Protein AF-0000000086613715 (afdb_homodimer)

Secondary structure (DSSP, 8-state):
---HHHHHHHHHHHS-HHHHHHHHHHHHHH-TT-SSSB-HHHHHHHHHHHT-GGG-SHHHHHHH-TT--SSB-HHHHHHHHHHHHHTPPBPTTT--B--S--EEEHHHHTTSS---EE-HHHHHTT-S--S---EEEHHHHHHHHHHHHHHHHHHHHHHHHHH-/---HHHHHHHHHHHS-HHHHHHHHHHHHHH-TT-S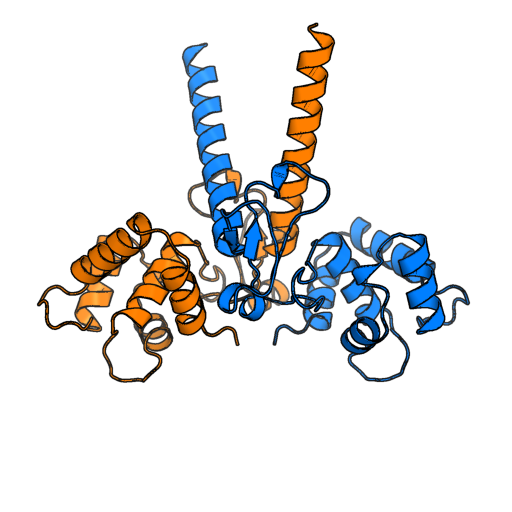SSB-HHHHHHHHHHHT-GGG-SHHHHHHH-TT--SSB-HHHHHHHHHHHHHTPPBPTTT--B--S--EEEHHHHTTSS---EE-HHHHHTT-S--S---EEEHHHHHHHHHHHHHHHHHHHHHHHHHH-

InterPro domains:
  IPR002048 EF-hand domain [PF13499] (21-82)
  IPR002048 EF-hand domain [PS50222] (18-53)
  IPR002048 EF-hand domain [PS50222] (58-87)
  IPR002048 EF-hand domain [SM00054] (22-50)
  IPR002048 EF-hand domain [SM00054] (56-84)
  IPR011992 EF-hand domain pair [SSF47473] (19-86)
  IPR018247 EF-Hand 1, calcium-binding site [PS00018] (31-43)
  IPR018247 EF-Hand 1, calcium-binding site [PS00018] (65-77)

Solvent-accessible surface area (backbone atoms only — not comparable to full-atom values): 17900 Å² total; per-residue (Å²): 113,88,52,58,46,59,49,22,47,49,52,56,72,72,44,52,71,68,54,49,51,49,50,51,52,51,48,53,68,34,22,78,85,67,77,72,43,29,41,62,68,35,47,41,52,43,25,54,73,74,62,38,59,86,62,44,42,70,66,55,52,54,66,43,24,79,82,67,73,70,40,31,40,65,56,31,44,37,24,52,50,44,38,64,69,21,56,60,49,51,16,69,44,80,62,44,78,46,87,71,74,36,33,31,33,60,70,36,40,49,72,47,98,58,63,52,33,28,35,62,66,33,57,74,68,58,42,62,88,73,93,73,85,52,65,36,36,60,53,37,44,42,40,50,52,34,53,50,41,39,50,49,50,52,50,51,50,51,53,54,52,70,71,96,113,88,52,58,47,59,49,22,48,51,50,55,72,72,43,54,72,67,54,48,50,50,50,49,52,52,48,52,67,35,22,80,85,67,76,72,44,28,41,62,69,36,48,41,52,43,24,54,74,74,61,39,57,86,61,45,43,70,68,55,50,55,67,43,24,79,83,67,75,71,40,31,42,66,57,32,44,38,23,52,50,44,40,64,69,21,57,60,47,51,17,70,44,80,62,45,77,46,87,71,74,34,33,30,32,60,71,36,40,49,71,47,100,56,62,53,33,27,35,61,66,33,57,74,67,60,43,61,87,72,95,73,87,51,64,35,37,60,52,37,44,43,40,50,52,33,52,50,40,39,50,49,51,52,48,52,51,50,53,55,53,70,70,95

Foldseek 3Di:
DDDLLVVLVVCLVPDDPVVVVVLVVQVCQQVVVPPQWHALVSQLVVCVVVVVVLCNDPVNVVVLVPVNPRIHGSSSSSSVVCCVVVVQDAAQQPSHGDDDKWKWAPVDPPVDPDIHIHHPVCVVVVRHDDDGDHIDIPVVSVVVVVVVVVVVVVVVVVVVVVVD/DDDLLVVLVVVLVPDDPVVVVVLVVQVCQQVVVPPQWHALVSQLVSCVVVVVVLCNDPVNVVSLVPVRPRIHGSSSSSSVVCCVVVVQDAAQQPSHGDDDKWKWAPVDPPVDPDIHIHHPVCVVVVRHDDDGDHIDIPVVSVVVVVVVVVVVVVVVVVVVVVVD

Structure (mmCIF, N/CA/C/O backbone):
data_AF-0000000086613715-model_v1
#
loop_
_entity.id
_entity.type
_entity.pdbx_description
1 polymer 'EF-hand domain-containing protein'
#
loop_
_atom_site.group_PDB
_atom_site.id
_atom_site.type_symbol
_atom_site.label_atom_id
_atom_site.label_alt_id
_atom_site.label_comp_id
_atom_site.label_asym_id
_atom_site.label_entity_id
_atom_site.label_seq_id
_atom_site.pdbx_PDB_ins_code
_atom_site.Cartn_x
_atom_site.Cartn_y
_atom_site.Cartn_z
_atom_site.occupancy
_atom_site.B_iso_or_equiv
_atom_site.auth_seq_id
_atom_site.auth_comp_id
_atom_site.auth_asym_id
_atom_site.auth_atom_id
_atom_site.pdbx_PDB_model_num
ATOM 1 N N . MET A 1 1 ? -3.562 7.676 -11.453 1 51.5 1 MET A N 1
ATOM 2 C CA . MET A 1 1 ? -2.881 7.887 -10.172 1 51.5 1 MET A CA 1
ATOM 3 C C . MET A 1 1 ? -3.889 8.055 -9.039 1 51.5 1 MET A C 1
ATOM 5 O O . MET A 1 1 ? -5.012 8.5 -9.266 1 51.5 1 MET A O 1
ATOM 9 N N . GLU A 1 2 ? -3.488 7.367 -8 1 67.38 2 GLU A N 1
ATOM 10 C CA . GLU A 1 2 ? -4.336 7.559 -6.824 1 67.38 2 GLU A CA 1
ATOM 11 C C . GLU A 1 2 ? -4.543 9.039 -6.531 1 67.38 2 GLU A C 1
ATOM 13 O O . GLU A 1 2 ? -3.602 9.836 -6.621 1 67.38 2 GLU A O 1
ATOM 18 N N . ASP A 1 3 ? -5.777 9.438 -6.508 1 83.69 3 ASP A N 1
ATOM 19 C CA . ASP A 1 3 ? -6.152 10.789 -6.102 1 83.69 3 ASP A CA 1
ATOM 20 C C . ASP A 1 3 ? -6.133 10.938 -4.578 1 83.69 3 ASP A C 1
ATOM 22 O O . ASP A 1 3 ? -7.023 10.43 -3.893 1 83.69 3 ASP A O 1
ATOM 26 N N . LEU A 1 4 ? -5.047 11.672 -4.145 1 88.25 4 LEU A N 1
ATOM 27 C CA . LEU A 1 4 ? -4.812 11.812 -2.711 1 88.25 4 LEU A CA 1
ATOM 28 C C . LEU A 1 4 ? -5.969 12.539 -2.039 1 88.25 4 LEU A C 1
ATOM 30 O O . LEU A 1 4 ? -6.355 12.195 -0.918 1 88.25 4 LEU A O 1
ATOM 34 N N . VAL A 1 5 ? -6.492 13.539 -2.697 1 92.19 5 VAL A N 1
ATOM 35 C CA . VAL A 1 5 ? -7.578 14.336 -2.131 1 92.19 5 VAL A CA 1
ATOM 36 C C . VAL A 1 5 ? -8.852 13.484 -2.055 1 92.19 5 VAL A C 1
ATOM 38 O O . VAL A 1 5 ? -9.594 13.562 -1.074 1 92.19 5 VAL A O 1
ATOM 41 N N . GLN A 1 6 ? -9.008 12.688 -3.066 1 89.94 6 GLN A N 1
ATOM 42 C CA . GLN A 1 6 ? -10.148 11.781 -3.039 1 89.94 6 GLN A CA 1
ATOM 43 C C . GLN A 1 6 ? -10.016 10.758 -1.912 1 89.94 6 GLN A C 1
ATOM 45 O O . GLN A 1 6 ? -11 10.43 -1.248 1 89.94 6 GLN A O 1
ATOM 50 N N . THR A 1 7 ? -8.867 10.312 -1.731 1 90.44 7 THR A N 1
ATOM 51 C CA . THR A 1 7 ? -8.602 9.375 -0.645 1 90.44 7 THR A CA 1
ATOM 52 C C . THR A 1 7 ? -8.844 10.031 0.709 1 90.44 7 THR A C 1
ATOM 54 O O . THR A 1 7 ? -9.453 9.438 1.597 1 90.44 7 THR A O 1
ATOM 57 N N . ALA A 1 8 ? -8.383 11.219 0.79 1 93 8 ALA A N 1
ATOM 58 C CA . ALA A 1 8 ? -8.57 11.969 2.031 1 93 8 ALA A CA 1
ATOM 59 C C . ALA A 1 8 ? -10.055 12.203 2.314 1 93 8 ALA A C 1
ATOM 61 O O . ALA A 1 8 ? -10.484 12.148 3.467 1 93 8 ALA A O 1
ATOM 62 N N . ARG A 1 9 ? -10.75 12.492 1.272 1 93.31 9 ARG A N 1
ATOM 63 C CA . ARG A 1 9 ? -12.188 12.68 1.415 1 93.31 9 ARG A CA 1
ATOM 64 C C . ARG A 1 9 ? -12.859 11.414 1.942 1 93.31 9 ARG A C 1
ATOM 66 O O . ARG A 1 9 ? -13.711 11.484 2.83 1 93.31 9 ARG A O 1
ATOM 73 N N . LEU A 1 10 ? -12.477 10.32 1.352 1 92.75 10 LEU A N 1
ATOM 74 C CA . LEU A 1 10 ? -13 9.039 1.8 1 92.75 10 LEU A CA 1
ATOM 75 C C . LEU A 1 10 ? -12.633 8.781 3.256 1 92.75 10 LEU A C 1
ATOM 77 O O . LEU A 1 10 ? -13.469 8.32 4.043 1 92.75 10 LEU A O 1
ATOM 81 N N . TYR A 1 11 ? -11.438 9.031 3.561 1 89.94 11 TYR A N 1
ATOM 82 C CA . TYR A 1 11 ? -10.953 8.883 4.93 1 89.94 11 TYR A CA 1
ATOM 83 C C . TYR A 1 11 ? -11.758 9.75 5.891 1 89.94 11 TYR A C 1
ATOM 85 O O . TYR A 1 11 ? -12.227 9.266 6.926 1 89.94 11 TYR A O 1
ATOM 93 N N . TYR A 1 12 ? -11.984 10.969 5.531 1 93.31 12 TYR A N 1
ATOM 94 C CA . TYR A 1 12 ? -12.734 11.906 6.359 1 93.31 12 TYR A CA 1
ATOM 95 C C . TYR A 1 12 ? -14.18 11.445 6.535 1 93.31 12 TYR A C 1
ATOM 97 O O . TYR A 1 12 ? -14.695 11.43 7.656 1 93.31 12 TYR A O 1
ATOM 105 N N . ASN A 1 13 ? -14.789 11.055 5.445 1 93.44 13 ASN A N 1
ATOM 106 C CA . ASN A 1 13 ? -16.203 10.688 5.453 1 93.44 13 ASN A CA 1
ATOM 107 C C . ASN A 1 13 ? -16.453 9.445 6.312 1 93.44 13 ASN A C 1
ATOM 109 O O . ASN A 1 13 ? -17.484 9.352 6.977 1 93.44 13 ASN A O 1
ATOM 113 N N . LYS A 1 14 ? -15.492 8.586 6.34 1 91.88 14 LYS A N 1
ATOM 114 C CA . LYS A 1 14 ? -15.703 7.301 7.004 1 91.88 14 LYS A CA 1
ATOM 115 C C . LYS A 1 14 ? -15.102 7.301 8.406 1 91.88 14 LYS A C 1
ATOM 117 O O . LYS A 1 14 ? -15.227 6.32 9.141 1 91.88 14 LYS A O 1
ATOM 122 N N . SER A 1 15 ? -14.492 8.406 8.805 1 90.88 15 SER A N 1
ATOM 123 C CA . SER A 1 15 ? -13.836 8.484 10.102 1 90.88 15 SER A CA 1
ATOM 124 C C . SER A 1 15 ? -14.836 8.805 11.211 1 90.88 15 SER A C 1
ATOM 126 O O . SER A 1 15 ? -15.938 9.289 10.938 1 90.88 15 SER A O 1
ATOM 128 N N . SER A 1 16 ? -14.469 8.477 12.398 1 90.5 16 SER A N 1
ATOM 129 C CA . SER A 1 16 ? -15.273 8.789 13.578 1 90.5 16 SER A CA 1
ATOM 130 C C . SER A 1 16 ? -15.312 10.289 13.836 1 90.5 16 SER A C 1
ATOM 132 O O . SER A 1 16 ? -14.484 11.039 13.305 1 90.5 16 SER A O 1
ATOM 134 N N . PRO A 1 17 ? -16.234 10.727 14.672 1 93.25 17 PRO A N 1
ATOM 135 C CA . PRO A 1 17 ? -16.281 12.148 15.023 1 93.25 17 PRO A CA 1
ATOM 136 C C . PRO A 1 17 ? -15 12.648 15.68 1 93.25 17 PRO A C 1
ATOM 138 O O . PRO A 1 17 ? -14.602 13.789 15.469 1 93.25 17 PRO A O 1
ATOM 141 N N . GLY A 1 18 ? -14.383 11.797 16.391 1 93.31 18 GLY A N 1
ATOM 142 C CA . GLY A 1 18 ? -13.125 12.164 17.031 1 93.31 18 GLY A CA 1
ATOM 143 C C . GLY A 1 18 ? -12.031 12.492 16.031 1 93.31 18 GLY A C 1
ATOM 144 O O . GLY A 1 18 ? -11.328 13.492 16.172 1 93.31 18 GLY A O 1
ATOM 145 N N . ILE A 1 19 ? -11.984 11.727 15.039 1 90.31 19 ILE A N 1
ATOM 146 C CA . ILE A 1 19 ? -10.969 11.938 14.008 1 90.31 19 ILE A CA 1
ATOM 147 C C . ILE A 1 19 ? -11.312 13.18 13.188 1 90.31 19 ILE A C 1
ATOM 149 O O . ILE A 1 19 ? -10.43 13.953 12.828 1 90.31 19 ILE A O 1
ATOM 153 N N . LYS A 1 20 ? -12.57 13.422 12.898 1 95 20 LYS A N 1
ATOM 154 C CA . LYS A 1 20 ? -12.992 14.617 12.172 1 95 20 LYS A CA 1
ATOM 155 C C . LYS A 1 20 ? -12.648 15.883 12.953 1 95 20 LYS A C 1
ATOM 157 O O . LYS A 1 20 ? -12.195 16.875 12.367 1 95 20 LYS A O 1
ATOM 162 N N . GLU A 1 21 ? -12.859 15.789 14.234 1 96.19 21 GLU A N 1
ATOM 163 C CA . GLU A 1 21 ? -12.516 16.922 15.094 1 96.19 21 GLU A CA 1
ATOM 164 C C . GLU A 1 21 ? -11.008 17.188 15.078 1 96.19 21 GLU A C 1
ATOM 166 O O . GLU A 1 21 ? -10.578 18.344 15.016 1 96.19 21 GLU A O 1
ATOM 171 N N . ALA A 1 22 ? -10.258 16.094 15.102 1 95.19 22 ALA A N 1
ATOM 172 C CA . ALA A 1 22 ? -8.805 16.219 15.055 1 95.19 22 ALA A CA 1
ATOM 173 C C . ALA A 1 22 ? -8.352 16.828 13.734 1 95.19 22 ALA A C 1
ATOM 175 O O . ALA A 1 22 ? -7.406 17.625 13.711 1 95.19 22 ALA A O 1
ATOM 176 N N . ALA A 1 23 ? -9.016 16.484 12.711 1 95.12 23 ALA A N 1
ATOM 177 C CA . ALA A 1 23 ? -8.695 17.031 11.398 1 95.12 23 ALA A CA 1
ATOM 178 C C . ALA A 1 23 ? -8.977 18.516 11.328 1 95.12 23 ALA A C 1
ATOM 180 O O . ALA A 1 23 ? -8.195 19.281 10.758 1 95.12 23 ALA A O 1
ATOM 181 N N . HIS A 1 24 ? -10.039 18.938 11.922 1 96.25 24 HIS A N 1
ATOM 182 C CA . HIS A 1 24 ? -10.375 20.359 11.953 1 96.25 24 HIS A CA 1
ATOM 183 C C . HIS A 1 24 ? -9.375 21.141 12.797 1 96.25 24 HIS A C 1
ATOM 185 O O . HIS A 1 24 ? -8.992 22.25 12.43 1 96.25 24 HIS A O 1
ATOM 191 N N . LYS A 1 25 ? -9.023 20.531 13.891 1 96.38 25 LYS A N 1
ATOM 192 C CA . LYS A 1 25 ? -8.008 21.172 14.727 1 96.38 25 LYS A CA 1
ATOM 193 C C . LYS A 1 25 ? -6.688 21.312 13.969 1 96.38 25 LYS A C 1
ATOM 195 O O . LYS A 1 25 ? -6.004 22.328 14.078 1 96.38 25 LYS A O 1
ATOM 200 N N . PHE A 1 26 ? -6.379 20.266 13.273 1 96.12 26 PHE A N 1
ATOM 201 C CA . PHE A 1 26 ? -5.188 20.281 12.438 1 96.12 26 PHE A CA 1
ATOM 202 C C . PHE A 1 26 ? -5.25 21.406 11.414 1 96.12 26 PHE A C 1
ATOM 204 O O . PHE A 1 26 ? -4.293 22.156 11.258 1 96.12 26 PHE A O 1
ATOM 211 N N . PHE A 1 27 ? -6.375 21.547 10.75 1 96.94 27 PHE A N 1
ATOM 212 C CA . PHE A 1 27 ? -6.59 22.609 9.773 1 96.94 27 PHE A CA 1
ATOM 213 C C . PHE A 1 27 ? -6.402 23.984 10.414 1 96.94 27 PHE A C 1
ATOM 215 O O . PHE A 1 27 ? -5.727 24.844 9.859 1 96.94 27 PHE A O 1
ATOM 222 N N . ASN A 1 28 ? -6.965 24.156 11.547 1 96.25 28 ASN A N 1
ATOM 223 C CA . ASN A 1 28 ? -6.895 25.422 12.266 1 96.25 28 ASN A CA 1
ATOM 224 C C . ASN A 1 28 ? -5.465 25.734 12.695 1 96.25 28 ASN A C 1
ATOM 226 O O . ASN A 1 28 ? -5.078 26.906 12.766 1 96.25 28 ASN A O 1
ATOM 230 N N . SER A 1 29 ? -4.719 24.672 12.906 1 95.31 29 SER A N 1
ATOM 231 C CA . SER A 1 29 ? -3.33 24.875 13.312 1 95.31 29 SER A CA 1
ATOM 232 C C . SER A 1 29 ? -2.482 25.391 12.156 1 95.31 29 SER A C 1
ATOM 234 O O . SER A 1 29 ? -1.444 26.016 12.375 1 95.31 29 SER A O 1
ATOM 236 N N . LEU A 1 30 ? -2.928 25.094 10.969 1 96.44 30 LEU A N 1
ATOM 237 C CA . LEU A 1 30 ? -2.215 25.578 9.797 1 96.44 30 LEU A CA 1
ATOM 238 C C . LEU A 1 30 ? -2.705 26.969 9.391 1 96.44 30 LEU A C 1
ATOM 240 O O . LEU A 1 30 ? -1.906 27.828 9.008 1 96.44 30 LEU A O 1
ATOM 244 N N . ASP A 1 31 ? -3.99 27.141 9.461 1 96.56 31 ASP A N 1
ATOM 245 C CA . ASP A 1 31 ? -4.625 28.391 9.047 1 96.56 31 ASP A CA 1
ATOM 246 C C . ASP A 1 31 ? -4.484 29.453 10.125 1 96.56 31 ASP A C 1
ATOM 248 O O . ASP A 1 31 ? -5.473 29.859 10.75 1 96.56 31 ASP A O 1
ATOM 252 N N . ASN A 1 32 ? -3.379 30.141 10.133 1 93.5 32 ASN A N 1
ATOM 253 C CA . ASN A 1 32 ? -3.033 31.062 11.195 1 93.5 32 ASN A CA 1
ATOM 254 C C . ASN A 1 32 ? -3.9 32.312 11.148 1 93.5 32 ASN A C 1
ATOM 256 O O . ASN A 1 32 ? -4.223 32.906 12.188 1 93.5 32 ASN A O 1
ATOM 260 N N . ASP A 1 33 ? -4.281 32.812 10.008 1 94.5 33 ASP A N 1
ATOM 261 C CA . ASP A 1 33 ? -5.039 34.062 9.914 1 94.5 33 ASP A CA 1
ATOM 262 C C . ASP A 1 33 ? -6.543 33.781 9.875 1 94.5 33 ASP A C 1
ATOM 264 O O . ASP A 1 33 ? -7.344 34.719 9.68 1 94.5 33 ASP A O 1
ATOM 268 N N . ASN A 1 34 ? -6.953 32.469 9.891 1 95 34 ASN A N 1
ATOM 269 C CA . ASN A 1 34 ? -8.336 32.031 10 1 95 34 ASN A CA 1
ATOM 270 C C . ASN A 1 34 ? -9.18 32.5 8.828 1 95 34 ASN A C 1
ATOM 272 O O . ASN A 1 34 ? -10.305 32.969 9.016 1 95 34 ASN A O 1
ATOM 276 N N . ASP A 1 35 ? -8.656 32.5 7.641 1 95.62 35 ASP A N 1
ATOM 277 C CA . ASP A 1 35 ? -9.414 32.906 6.469 1 95.62 35 ASP A CA 1
ATOM 278 C C . ASP A 1 35 ? -10.023 31.719 5.75 1 95.62 35 ASP A C 1
ATOM 280 O O . ASP A 1 35 ? -10.609 31.859 4.676 1 95.62 35 ASP A O 1
ATOM 284 N N . GLY A 1 36 ? -9.766 30.531 6.23 1 95.44 36 GLY A N 1
ATOM 285 C CA . GLY A 1 36 ? -10.383 29.328 5.703 1 95.44 36 GLY A CA 1
ATOM 286 C C . GLY A 1 36 ? -9.555 28.656 4.625 1 95.44 36 GLY A C 1
ATOM 287 O O . GLY A 1 36 ? -10.016 27.703 3.984 1 95.44 36 GLY A O 1
ATOM 288 N N . LYS A 1 37 ? -8.406 29.188 4.402 1 96.94 37 LYS A N 1
ATOM 289 C CA . LYS A 1 37 ? -7.461 28.609 3.449 1 96.94 37 LYS A CA 1
ATOM 290 C C . LY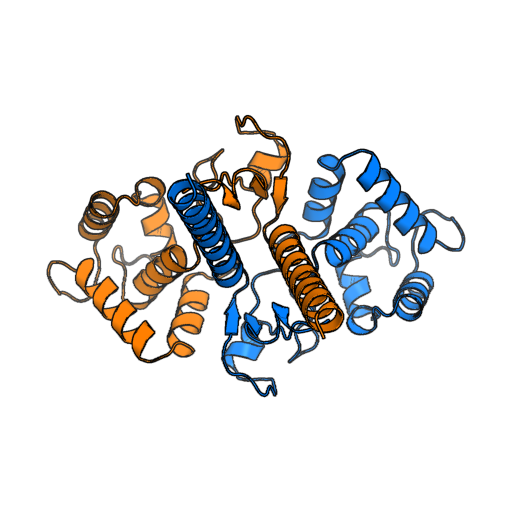S A 1 37 ? -6.043 28.609 4.016 1 96.94 37 LYS A C 1
ATOM 292 O O . LYS A 1 37 ? -5.73 29.391 4.918 1 96.94 37 LYS A O 1
ATOM 297 N N . VAL A 1 38 ? -5.25 27.688 3.561 1 97.88 38 VAL A N 1
ATOM 298 C CA . VAL A 1 38 ? -3.865 27.625 4.016 1 97.88 38 VAL A CA 1
ATOM 299 C C . VAL A 1 38 ? -2.93 28.078 2.904 1 97.88 38 VAL A C 1
ATOM 301 O O . VAL A 1 38 ? -2.881 27.484 1.83 1 97.88 38 VAL A O 1
ATOM 304 N N . SER A 1 39 ? -2.254 29.156 3.176 1 97.44 39 SER A N 1
ATOM 305 C CA . SER A 1 39 ? -1.296 29.672 2.205 1 97.44 39 SER A CA 1
ATOM 306 C C . SER A 1 39 ? 0.008 28.875 2.238 1 97.44 39 SER A C 1
ATOM 308 O O . SER A 1 39 ? 0.236 28.078 3.154 1 97.44 39 SER A O 1
ATOM 310 N N . LEU A 1 40 ? 0.812 29.156 1.16 1 96.69 40 LEU A N 1
ATOM 311 C CA . LEU A 1 40 ? 2.115 28.516 1.106 1 96.69 40 LEU A CA 1
ATOM 312 C C . LEU A 1 40 ? 2.951 28.859 2.332 1 96.69 40 LEU A C 1
ATOM 314 O O . LEU A 1 40 ? 3.617 28 2.906 1 96.69 40 LEU A O 1
ATOM 318 N N . HIS A 1 41 ? 2.906 30.109 2.725 1 96 41 HIS A N 1
ATOM 319 C CA . HIS A 1 41 ? 3.668 30.578 3.877 1 96 41 HIS A CA 1
ATOM 320 C C . HIS A 1 41 ? 3.223 29.875 5.156 1 96 41 HIS A C 1
ATOM 322 O O . HIS A 1 41 ? 4.055 29.484 5.973 1 96 41 HIS A O 1
ATOM 328 N N . GLU A 1 42 ? 1.939 29.719 5.336 1 97 42 GLU A N 1
ATOM 329 C CA . GLU A 1 42 ? 1.4 29.047 6.512 1 97 42 GLU A CA 1
ATOM 330 C C . GLU A 1 42 ? 1.779 27.562 6.516 1 97 42 GLU A C 1
ATOM 332 O O . GLU A 1 42 ? 2.127 27.016 7.562 1 97 42 GLU A O 1
ATOM 337 N N . PHE A 1 43 ? 1.731 27.031 5.359 1 96.88 43 PHE A N 1
ATOM 338 C CA . PHE A 1 43 ? 2.068 25.625 5.188 1 96.88 43 PHE A CA 1
ATOM 339 C C . PHE A 1 43 ? 3.523 25.359 5.555 1 96.88 43 PHE A C 1
ATOM 341 O O . PHE A 1 43 ? 3.818 24.484 6.371 1 96.88 43 PHE A O 1
ATOM 348 N N . LEU A 1 44 ? 4.422 26.125 5.016 1 95.12 44 LEU A N 1
ATOM 349 C CA . LEU A 1 44 ? 5.852 25.953 5.254 1 95.12 44 LEU A CA 1
ATOM 350 C C . LEU A 1 44 ? 6.195 26.203 6.719 1 95.12 44 LEU A C 1
ATOM 352 O O . LEU A 1 44 ? 7.004 25.484 7.309 1 95.12 44 LEU A O 1
ATOM 356 N N . GLY A 1 45 ? 5.629 27.234 7.27 1 92.38 45 GLY A N 1
ATOM 357 C CA . GLY A 1 45 ? 5.84 27.531 8.672 1 92.38 45 GLY A CA 1
ATOM 358 C C . GLY A 1 45 ? 5.438 26.406 9.594 1 92.38 45 GLY A C 1
ATOM 359 O O . GLY A 1 45 ? 6.184 26.031 10.508 1 92.38 45 GLY A O 1
ATOM 360 N N . PHE A 1 46 ? 4.285 25.844 9.312 1 93.06 46 PHE A N 1
ATOM 361 C CA . PHE A 1 46 ? 3.779 24.75 10.125 1 93.06 46 PHE A CA 1
ATOM 362 C C . PHE A 1 46 ? 4.684 23.516 10 1 93.06 46 PHE A C 1
ATOM 364 O O . PHE A 1 46 ? 5.02 22.891 11.008 1 93.06 46 PHE A O 1
ATOM 371 N N . MET A 1 47 ? 5.023 23.172 8.805 1 92.12 47 MET A N 1
ATOM 372 C CA . MET A 1 47 ? 5.828 21.969 8.555 1 92.12 47 MET A CA 1
ATOM 373 C C . MET A 1 47 ? 7.184 22.078 9.242 1 92.12 47 MET A C 1
ATOM 375 O O . MET A 1 47 ? 7.672 21.094 9.805 1 92.12 47 MET A O 1
ATOM 379 N N . GLN A 1 48 ? 7.746 23.219 9.219 1 89.44 48 GLN A N 1
ATOM 380 C CA . GLN A 1 48 ? 9.031 23.453 9.875 1 89.44 48 GLN A CA 1
ATOM 381 C C . GLN A 1 48 ? 8.898 23.344 11.391 1 89.44 48 GLN A C 1
ATOM 383 O O . GLN A 1 48 ? 9.742 22.734 12.047 1 89.44 48 GLN A O 1
ATOM 388 N N . GLN A 1 49 ? 7.879 23.922 11.906 1 89.69 49 GLN A N 1
ATOM 389 C CA . GLN A 1 49 ? 7.656 23.938 13.344 1 89.69 49 GLN A CA 1
ATOM 390 C C . GLN A 1 49 ? 7.422 22.516 13.875 1 89.69 49 GLN A C 1
ATOM 392 O O . GLN A 1 49 ? 7.906 22.156 14.945 1 89.69 49 GLN A O 1
ATOM 397 N N . GLU A 1 50 ? 6.715 21.703 13.117 1 89.75 50 GLU A N 1
ATOM 398 C CA . GLU A 1 50 ? 6.34 20.359 13.555 1 89.75 50 GLU A CA 1
ATOM 399 C C . GLU A 1 50 ? 7.426 19.344 13.211 1 89.75 50 GLU A C 1
ATOM 401 O O . GLU A 1 50 ? 7.328 18.172 13.578 1 89.75 50 GLU A O 1
ATOM 406 N N . GLY A 1 51 ? 8.367 19.703 12.438 1 85.06 51 GLY A N 1
ATOM 407 C CA . GLY A 1 51 ? 9.492 18.828 12.148 1 85.06 51 GLY A CA 1
ATOM 408 C C . GLY A 1 51 ? 9.281 17.969 10.914 1 85.06 51 GLY A C 1
ATOM 409 O O . GLY A 1 51 ? 9.961 16.953 10.727 1 85.06 51 GLY A O 1
ATOM 410 N N . HIS A 1 52 ? 8.344 18.297 10.148 1 85.81 52 HIS A N 1
ATOM 411 C CA . HIS A 1 52 ? 8.125 17.609 8.875 1 85.81 52 HIS A CA 1
ATOM 412 C C . HIS A 1 52 ? 8.969 18.234 7.773 1 85.81 52 HIS A C 1
ATOM 414 O O . HIS A 1 52 ? 8.438 18.703 6.762 1 85.81 52 HIS A O 1
ATOM 420 N N . THR A 1 53 ? 10.211 18.094 7.914 1 82 53 THR A N 1
ATOM 421 C CA . THR A 1 53 ? 11.148 18.828 7.078 1 82 53 THR A CA 1
ATOM 422 C C . THR A 1 53 ? 11.078 18.344 5.633 1 82 53 THR A C 1
ATOM 424 O O . THR A 1 53 ? 11.109 19.156 4.703 1 82 53 THR A O 1
ATOM 427 N N . LYS A 1 54 ? 10.898 17.094 5.414 1 82.62 54 LYS A N 1
ATOM 428 C CA . LYS A 1 54 ? 10.867 16.562 4.055 1 82.62 54 LYS A CA 1
ATOM 429 C C . LYS A 1 54 ? 9.609 17.016 3.314 1 82.62 54 LYS A C 1
ATOM 431 O O . LYS A 1 54 ? 9.633 17.188 2.094 1 82.62 54 LYS A O 1
ATOM 436 N N . MET A 1 55 ? 8.586 17.297 4.078 1 87.06 55 MET A N 1
ATOM 437 C CA . MET A 1 55 ? 7.316 17.703 3.484 1 87.06 55 MET A CA 1
ATOM 438 C C . MET A 1 55 ? 7.262 19.203 3.27 1 87.06 55 MET A C 1
ATOM 440 O O . MET A 1 55 ? 6.422 19.703 2.514 1 87.06 55 MET A O 1
ATOM 444 N N . SER A 1 56 ? 8.172 19.844 3.932 1 89.56 56 SER A N 1
ATOM 445 C CA . SER A 1 56 ? 8.148 21.297 3.924 1 89.56 56 SER A CA 1
ATOM 446 C C . SER A 1 56 ? 8.742 21.859 2.631 1 89.56 56 SER A C 1
ATOM 448 O O . SER A 1 56 ? 9.82 22.453 2.643 1 89.56 56 SER A O 1
ATOM 450 N N . ASN A 1 57 ? 8.039 21.672 1.517 1 90.38 57 ASN A N 1
ATOM 451 C CA . ASN A 1 57 ? 8.508 22.188 0.241 1 90.38 57 ASN A CA 1
ATOM 452 C C . ASN A 1 57 ? 7.352 22.578 -0.668 1 90.38 57 ASN A C 1
ATOM 454 O O . ASN A 1 57 ? 6.23 22.109 -0.494 1 90.38 57 ASN A O 1
ATOM 458 N N . ARG A 1 58 ? 7.672 23.469 -1.579 1 91.75 58 ARG A N 1
ATOM 459 C CA . ARG A 1 58 ? 6.668 24 -2.488 1 91.75 58 ARG A CA 1
ATOM 460 C C . ARG A 1 58 ? 6.109 22.922 -3.4 1 91.75 58 ARG A C 1
ATOM 462 O O . ARG A 1 58 ? 4.934 22.953 -3.768 1 91.75 58 ARG A O 1
ATOM 469 N N . HIS A 1 59 ? 6.926 22 -3.738 1 91.44 59 HIS A N 1
ATOM 470 C CA . HIS A 1 59 ? 6.508 20.938 -4.652 1 91.44 59 HIS A CA 1
ATOM 471 C C . HIS A 1 59 ? 5.395 20.094 -4.043 1 91.44 59 HIS A C 1
ATOM 473 O O . HIS A 1 59 ? 4.398 19.812 -4.707 1 91.44 59 HIS A O 1
ATOM 479 N N . PHE A 1 60 ? 5.602 19.734 -2.814 1 92.88 60 PHE A N 1
ATOM 480 C CA . PHE A 1 60 ? 4.574 18.938 -2.143 1 92.88 60 PHE A CA 1
ATOM 481 C C . PHE A 1 60 ? 3.299 19.75 -1.958 1 92.88 60 PHE A C 1
ATOM 483 O O . PHE A 1 60 ? 2.193 19.234 -2.104 1 92.88 60 PHE A O 1
ATOM 490 N N . PHE A 1 61 ? 3.479 21.031 -1.619 1 95.31 61 PHE A N 1
ATOM 491 C CA . PHE A 1 61 ? 2.338 21.938 -1.522 1 95.31 61 PHE A CA 1
ATOM 492 C C . PHE A 1 61 ? 1.53 21.938 -2.814 1 95.31 61 PHE A C 1
ATOM 494 O O . PHE A 1 61 ? 0.301 21.859 -2.783 1 95.31 61 PHE A O 1
ATOM 501 N N . GLU A 1 62 ? 2.184 22 -3.895 1 93.88 62 GLU A N 1
ATOM 502 C CA . GLU A 1 62 ? 1.532 22.047 -5.203 1 93.88 62 GLU A CA 1
ATOM 503 C C . GLU A 1 62 ? 0.837 20.719 -5.508 1 93.88 62 GLU A C 1
ATOM 505 O O . GLU A 1 62 ? -0.189 20.688 -6.188 1 93.88 62 GLU A O 1
ATOM 510 N N . GLU A 1 63 ? 1.396 19.641 -4.98 1 91.31 63 GLU A N 1
ATOM 511 C CA . GLU A 1 63 ? 0.775 18.328 -5.145 1 91.31 63 GLU A CA 1
ATOM 512 C C . GLU A 1 63 ? -0.541 18.234 -4.375 1 91.31 63 GLU A C 1
ATOM 514 O O . GLU A 1 63 ? -1.471 17.547 -4.805 1 91.31 63 GLU A O 1
ATOM 519 N N . LEU A 1 64 ? -0.573 18.922 -3.285 1 94.44 64 LEU A N 1
ATOM 520 C CA . LEU A 1 64 ? -1.777 18.938 -2.461 1 94.44 64 LEU A CA 1
ATOM 521 C C . LEU A 1 64 ? -2.828 19.859 -3.053 1 94.44 64 LEU A C 1
ATOM 523 O O . LEU A 1 64 ? -4.027 19.625 -2.908 1 94.44 64 LEU A O 1
ATOM 527 N N . ASP A 1 65 ? -2.348 20.953 -3.678 1 95.75 65 ASP A N 1
ATOM 528 C CA . ASP A 1 65 ? -3.234 21.953 -4.262 1 95.75 65 ASP A CA 1
ATOM 529 C C . ASP A 1 65 ? -3.846 21.453 -5.566 1 95.75 65 ASP A C 1
ATOM 531 O O . ASP A 1 65 ? -3.496 21.938 -6.648 1 95.75 65 ASP A O 1
ATOM 535 N N . LYS A 1 66 ? -4.867 20.703 -5.473 1 92.88 66 LYS A N 1
ATOM 536 C CA . LYS A 1 66 ? -5.465 19.984 -6.602 1 92.88 66 LYS A CA 1
ATOM 537 C C . LYS A 1 66 ? -6.098 20.953 -7.594 1 92.88 66 LYS A C 1
ATOM 539 O O . LYS A 1 66 ? -6.039 20.734 -8.805 1 92.88 66 LYS A O 1
ATOM 544 N N . ASP A 1 67 ? -6.637 22.031 -7.152 1 93.19 67 ASP A N 1
ATOM 545 C CA . ASP A 1 67 ? -7.348 22.953 -8.039 1 93.19 67 ASP A CA 1
ATOM 546 C C . ASP A 1 67 ? -6.441 24.109 -8.477 1 93.19 67 ASP A C 1
ATOM 548 O O . ASP A 1 67 ? -6.871 24.984 -9.227 1 93.19 67 ASP A O 1
ATOM 552 N N . GLY A 1 68 ? -5.238 24.172 -7.977 1 94.12 68 GLY A N 1
ATOM 553 C CA . GLY A 1 68 ? -4.266 25.172 -8.398 1 94.12 68 GLY A CA 1
ATOM 554 C C . GLY A 1 68 ? -4.617 26.578 -7.941 1 94.12 68 GLY A C 1
ATOM 555 O O . GLY A 1 68 ? -4.285 27.562 -8.617 1 94.12 68 GLY A O 1
ATOM 556 N N . SER A 1 69 ? -5.297 26.75 -6.852 1 95.69 69 SER A N 1
ATOM 557 C CA . SER A 1 69 ? -5.746 28.047 -6.367 1 95.69 69 SER A CA 1
ATOM 558 C C . SER A 1 69 ? -4.609 28.812 -5.699 1 95.69 69 SER A C 1
ATOM 560 O O . SER A 1 69 ? -4.711 30.016 -5.477 1 95.69 69 SER A O 1
ATOM 562 N N . GLY A 1 70 ? -3.562 28.094 -5.344 1 96.38 70 GLY A N 1
ATOM 563 C CA . GLY A 1 70 ? -2.459 28.719 -4.621 1 96.38 70 GLY A CA 1
ATOM 564 C C . GLY A 1 70 ? -2.613 28.641 -3.115 1 96.38 70 GLY A C 1
ATOM 565 O O . GLY A 1 70 ? -1.728 29.062 -2.371 1 96.38 70 GLY A O 1
ATOM 566 N N . THR A 1 71 ? -3.754 28.188 -2.748 1 97.56 71 THR A N 1
ATOM 567 C CA . THR A 1 71 ? -4.02 27.906 -1.34 1 97.56 71 THR A CA 1
ATOM 568 C C . THR A 1 71 ? -4.609 26.516 -1.158 1 97.56 71 THR A C 1
ATOM 570 O O . THR A 1 71 ? -5.035 25.891 -2.127 1 97.56 71 THR A O 1
ATOM 573 N N . LEU A 1 72 ? -4.469 25.969 0.051 1 97.88 72 LEU A N 1
ATOM 574 C CA . LEU A 1 72 ? -5.07 24.688 0.368 1 97.88 72 LEU A CA 1
ATOM 575 C C . LEU A 1 72 ? -6.387 24.859 1.117 1 97.88 72 LEU A C 1
ATOM 577 O O . LEU A 1 72 ? -6.422 25.516 2.164 1 97.88 72 LEU A O 1
ATOM 581 N N . GLU A 1 73 ? -7.414 24.406 0.544 1 96.94 73 GLU A N 1
ATOM 582 C CA . GLU A 1 73 ? -8.695 24.359 1.246 1 96.94 73 GLU A CA 1
ATOM 583 C C . GLU A 1 73 ? -8.789 23.125 2.145 1 96.94 73 GLU A C 1
ATOM 585 O O . GLU A 1 73 ? -7.84 22.359 2.25 1 96.94 73 GLU A O 1
ATOM 590 N N . PHE A 1 74 ? -9.859 22.969 2.828 1 96.75 74 PHE A N 1
ATOM 591 C CA . PHE A 1 74 ? -9.961 22 3.908 1 96.75 74 PHE A CA 1
ATOM 592 C C . PHE A 1 74 ? -9.641 20.594 3.408 1 96.75 74 PHE A C 1
ATOM 594 O O . PHE A 1 74 ? -8.828 19.875 4.008 1 96.75 74 PHE A O 1
ATOM 601 N N . MET A 1 75 ? -10.211 20.156 2.328 1 96 75 MET A N 1
ATOM 602 C CA . MET A 1 75 ? -10.023 18.766 1.88 1 96 75 MET A CA 1
ATOM 603 C C . MET A 1 75 ? -8.586 18.547 1.409 1 96 75 MET A C 1
ATOM 605 O O . MET A 1 75 ? -8.055 17.438 1.524 1 96 75 MET A O 1
ATOM 609 N N . GLU A 1 76 ? -7.973 19.578 0.868 1 96.88 76 GLU A N 1
ATOM 610 C CA . GLU A 1 76 ? -6.566 19.484 0.488 1 96.88 76 GLU A CA 1
ATOM 611 C C . GLU A 1 76 ? -5.672 19.375 1.718 1 96.88 76 GLU A C 1
ATOM 613 O O . GLU A 1 76 ? -4.676 18.641 1.705 1 96.88 76 GLU A O 1
ATOM 618 N N . VAL A 1 77 ? -6.094 20.094 2.793 1 96.88 77 VAL A N 1
ATOM 619 C CA . VAL A 1 77 ? -5.375 19.969 4.059 1 96.88 77 VAL A CA 1
ATOM 620 C C . VAL A 1 77 ? -5.641 18.609 4.676 1 96.88 77 VAL A C 1
ATOM 622 O O . VAL A 1 77 ? -4.758 18.016 5.305 1 96.88 77 VAL A O 1
ATOM 625 N N . MET A 1 78 ? -6.871 18.109 4.43 1 95.75 78 MET A N 1
ATOM 626 C CA . MET A 1 78 ? -7.191 16.766 4.902 1 95.75 78 MET A CA 1
ATOM 627 C C . MET A 1 78 ? -6.27 15.734 4.27 1 95.75 78 MET A C 1
ATOM 629 O O . MET A 1 78 ? -5.918 14.742 4.902 1 95.75 78 MET A O 1
ATOM 633 N N . ALA A 1 79 ? -5.941 15.961 3.051 1 95.75 79 ALA A N 1
ATOM 634 C CA . ALA A 1 79 ? -4.984 15.078 2.389 1 95.75 79 ALA A CA 1
ATOM 635 C C . ALA A 1 79 ? -3.641 15.086 3.109 1 95.75 79 ALA A C 1
ATOM 637 O O . ALA A 1 79 ? -3.014 14.039 3.283 1 95.75 79 ALA A O 1
ATOM 638 N N .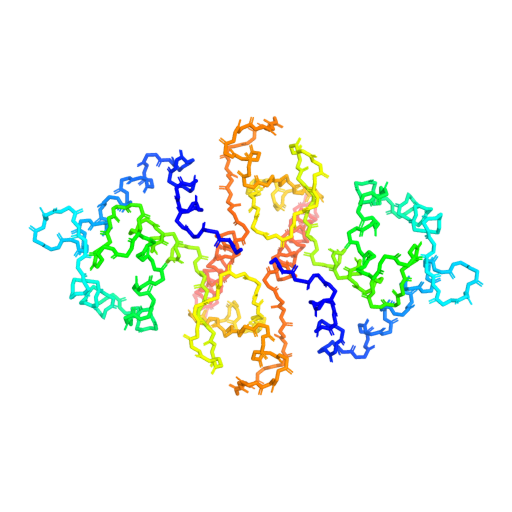 LEU A 1 80 ? -3.215 16.266 3.471 1 95.06 80 LEU A N 1
ATOM 639 C CA . LEU A 1 80 ? -1.99 16.391 4.254 1 95.06 80 LEU A CA 1
ATOM 640 C C . LEU A 1 80 ? -2.121 15.648 5.578 1 95.06 80 LEU A C 1
ATOM 642 O O . LEU A 1 80 ? -1.211 14.922 5.984 1 95.06 80 LEU A O 1
ATOM 646 N N . TYR A 1 81 ? -3.225 15.867 6.227 1 94.56 81 TYR A N 1
ATOM 647 C CA . TYR A 1 81 ? -3.5 15.203 7.496 1 94.56 81 TYR A CA 1
ATOM 648 C C . TYR A 1 81 ? -3.439 13.688 7.34 1 94.56 81 TYR A C 1
ATOM 650 O O . TYR A 1 81 ? -2.818 13 8.156 1 94.56 81 TYR A O 1
ATOM 658 N N . TYR A 1 82 ? -4.047 13.195 6.344 1 93.94 82 TYR A N 1
ATOM 659 C CA . TYR A 1 82 ? -4.062 11.766 6.047 1 93.94 82 TYR A CA 1
ATOM 660 C C . TYR A 1 82 ? -2.652 11.25 5.805 1 93.94 82 TYR A C 1
ATOM 662 O O . TYR A 1 82 ? -2.285 10.18 6.297 1 93.94 82 TYR A O 1
ATOM 670 N N . VAL A 1 83 ? -1.907 11.969 5.02 1 93.44 83 VAL A N 1
ATOM 671 C CA . VAL A 1 83 ? -0.542 11.562 4.695 1 93.44 83 VAL A CA 1
ATOM 672 C C . VAL A 1 83 ? 0.27 11.422 5.98 1 93.44 83 VAL A C 1
ATOM 674 O O . VAL A 1 83 ? 0.978 10.43 6.168 1 93.44 83 VAL A O 1
ATOM 677 N N . ILE A 1 84 ? 0.135 12.359 6.859 1 91.44 84 ILE A N 1
ATOM 678 C CA . ILE A 1 84 ? 0.874 12.359 8.117 1 91.44 84 ILE A CA 1
ATOM 679 C C . ILE A 1 84 ? 0.421 11.188 8.984 1 91.44 84 ILE A C 1
ATOM 681 O O . ILE A 1 84 ? 1.25 10.445 9.516 1 91.44 84 ILE A O 1
ATOM 685 N N . LYS A 1 85 ? -0.838 10.945 9.031 1 90.94 85 LYS A N 1
ATOM 686 C CA . LYS A 1 85 ? -1.392 9.914 9.906 1 90.94 85 LYS A CA 1
ATOM 687 C C . LYS A 1 85 ? -1.132 8.516 9.344 1 90.94 85 LYS A C 1
ATOM 689 O O . LYS A 1 85 ? -0.952 7.562 10.094 1 90.94 85 LYS A O 1
ATOM 694 N N . SER A 1 86 ? -1.089 8.367 8.055 1 92.62 86 SER A N 1
ATOM 695 C CA . SER A 1 86 ? -0.899 7.066 7.422 1 92.62 86 SER A CA 1
ATOM 696 C C . SER A 1 86 ? 0.582 6.73 7.285 1 92.62 86 SER A C 1
ATOM 698 O O . SER A 1 86 ? 0.937 5.602 6.941 1 92.62 86 SER A O 1
ATOM 700 N N . GLY A 1 87 ? 1.432 7.727 7.457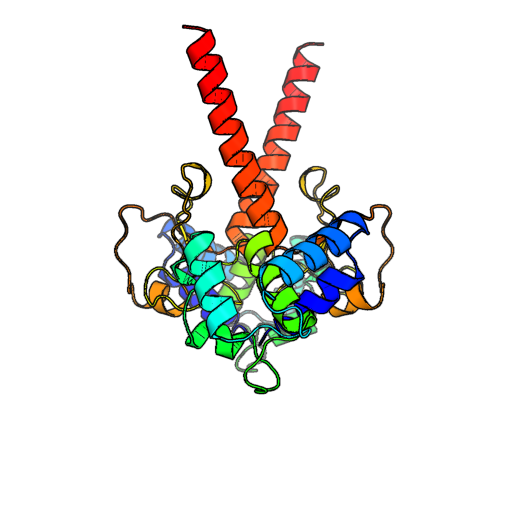 1 89.94 87 GLY A N 1
ATOM 701 C CA . GLY A 1 87 ? 2.865 7.48 7.43 1 89.94 87 GLY A CA 1
ATOM 702 C C . GLY A 1 87 ? 3.402 7.23 6.035 1 89.94 87 GLY A C 1
ATOM 703 O O . GLY A 1 87 ? 4.402 6.531 5.863 1 89.94 87 GLY A O 1
ATOM 704 N N . ARG A 1 88 ? 2.75 7.734 5.055 1 91.12 88 ARG A N 1
ATOM 705 C CA . ARG A 1 88 ? 3.268 7.613 3.693 1 91.12 88 ARG A CA 1
ATOM 706 C C . ARG A 1 88 ? 4.621 8.297 3.561 1 91.12 88 ARG A C 1
ATOM 708 O O . ARG A 1 88 ? 4.805 9.422 4.035 1 91.12 88 ARG A O 1
ATOM 715 N N . PRO A 1 89 ? 5.5 7.664 2.898 1 92.69 89 PRO A N 1
ATOM 716 C CA . PRO A 1 89 ? 6.879 8.141 3.014 1 92.69 89 PRO A CA 1
ATOM 717 C C . PRO A 1 89 ? 7.309 8.992 1.818 1 92.69 89 PRO A C 1
ATOM 719 O O . PRO A 1 89 ? 6.613 9.031 0.802 1 92.69 89 PRO A O 1
ATOM 722 N N . PHE A 1 90 ? 8.375 9.688 2.125 1 92.56 90 PHE A N 1
ATOM 723 C CA . PHE A 1 90 ? 9.172 10.281 1.064 1 92.56 90 PHE A CA 1
ATOM 724 C C . PHE A 1 90 ? 10.352 9.383 0.698 1 92.56 90 PHE A C 1
ATOM 726 O O . PHE A 1 90 ? 10.945 8.75 1.57 1 92.56 90 PHE A O 1
ATOM 733 N N . CYS A 1 91 ? 10.656 9.398 -0.578 1 95 91 CYS A N 1
ATOM 734 C CA . CYS A 1 91 ? 11.734 8.555 -1.064 1 95 91 CYS A CA 1
ATOM 735 C C . CYS A 1 91 ? 13.078 9.016 -0.526 1 95 91 CYS A C 1
ATOM 737 O O . CYS A 1 91 ? 13.414 10.195 -0.623 1 95 91 CYS A O 1
ATOM 739 N N . SER A 1 92 ? 13.875 8.109 -0.035 1 94.56 92 SER A N 1
ATOM 740 C CA . SER A 1 92 ? 15.195 8.438 0.501 1 94.56 92 SER A CA 1
ATOM 741 C C . SER A 1 92 ? 16.219 8.602 -0.615 1 94.56 92 SER A C 1
ATOM 743 O O . SER A 1 92 ? 17.328 9.086 -0.377 1 94.56 92 SER A O 1
ATOM 745 N N . GLY A 1 93 ? 15.906 8.227 -1.811 1 94.75 93 GLY A N 1
ATOM 746 C CA . GLY A 1 93 ? 16.781 8.375 -2.959 1 94.75 93 GLY A CA 1
ATOM 747 C C . GLY A 1 93 ? 16.578 9.688 -3.699 1 94.75 93 GLY A C 1
ATOM 748 O O . GLY A 1 93 ? 17.531 10.453 -3.883 1 94.75 93 GLY A O 1
ATOM 749 N N . CYS A 1 94 ? 15.367 10.055 -4 1 94.56 94 CYS A N 1
ATOM 750 C CA . CYS A 1 94 ? 15.102 11.211 -4.844 1 94.56 94 CYS A CA 1
ATOM 751 C C . CYS A 1 94 ? 14.312 12.266 -4.086 1 94.56 94 CYS A C 1
ATOM 753 O O . CYS A 1 94 ? 14 13.328 -4.633 1 94.56 94 CYS A O 1
ATOM 755 N N . ASP A 1 95 ? 13.82 12.031 -2.891 1 91.94 95 ASP A N 1
ATOM 756 C CA . ASP A 1 95 ? 13.141 12.945 -1.982 1 91.94 95 ASP A CA 1
ATOM 757 C C . ASP A 1 95 ? 11.711 13.219 -2.447 1 91.94 95 ASP A C 1
ATOM 759 O O . ASP A 1 95 ? 11.039 14.117 -1.931 1 91.94 95 ASP A O 1
ATOM 763 N N . GLU A 1 96 ? 11.242 12.414 -3.389 1 91.62 96 GLU A N 1
ATOM 764 C CA . GLU A 1 96 ? 9.875 12.602 -3.859 1 91.62 96 GLU A CA 1
ATOM 765 C C . GLU A 1 96 ? 8.875 11.891 -2.947 1 91.62 96 GLU A C 1
ATOM 767 O O . GLU A 1 96 ? 9.211 10.875 -2.328 1 91.62 96 GLU A O 1
ATOM 772 N N . PHE A 1 97 ? 7.672 12.523 -2.842 1 92.19 97 PHE A N 1
ATOM 773 C CA . PHE A 1 97 ? 6.578 11.898 -2.115 1 92.19 97 PHE A CA 1
ATOM 774 C C . PHE A 1 97 ? 6.109 10.633 -2.83 1 92.19 97 PHE A C 1
ATOM 776 O O . PHE A 1 97 ? 5.91 10.641 -4.047 1 92.19 97 PHE A O 1
ATOM 783 N N . ILE A 1 98 ? 5.941 9.539 -2.033 1 92.75 98 ILE A N 1
ATOM 784 C CA . ILE A 1 98 ? 5.566 8.266 -2.639 1 92.75 98 ILE A CA 1
ATOM 785 C C . ILE A 1 98 ? 4.074 8.016 -2.42 1 92.75 98 ILE A C 1
ATOM 787 O O . ILE A 1 98 ? 3.639 7.777 -1.289 1 92.75 98 ILE A O 1
ATOM 791 N N . LEU A 1 99 ? 3.283 7.977 -3.443 1 89.19 99 LEU A N 1
ATOM 792 C CA . LEU A 1 99 ? 1.838 7.793 -3.361 1 89.19 99 LEU A CA 1
ATOM 793 C C . LEU A 1 99 ? 1.474 6.316 -3.416 1 89.19 99 LEU A C 1
ATOM 795 O O . LEU A 1 99 ? 0.511 5.883 -2.775 1 89.19 99 LEU A O 1
ATOM 799 N N . GLY A 1 100 ? 2.219 5.527 -4.141 1 91 100 GLY A N 1
ATOM 800 C CA . GLY A 1 100 ? 1.884 4.129 -4.367 1 91 100 GLY A CA 1
ATOM 801 C C . GLY A 1 100 ? 2.82 3.17 -3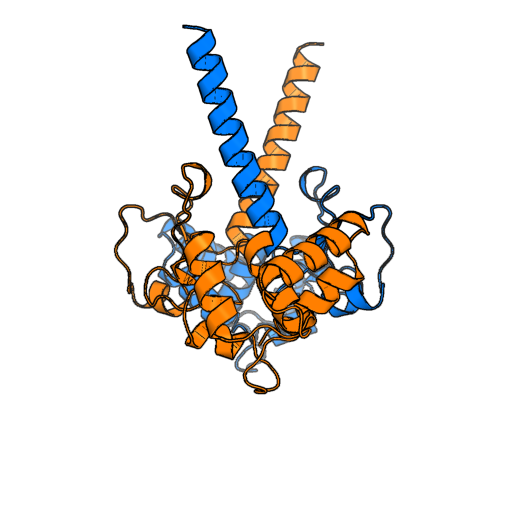.658 1 91 100 GLY A C 1
ATOM 802 O O . GLY A 1 100 ? 3.09 3.326 -2.465 1 91 100 GLY A O 1
ATOM 803 N N . MET A 1 101 ? 3.217 2.273 -4.289 1 94 101 MET A N 1
ATOM 804 C CA . MET A 1 101 ? 4.109 1.244 -3.758 1 94 101 MET A CA 1
ATOM 805 C C . MET A 1 101 ? 5.496 1.815 -3.479 1 94 101 MET A C 1
ATOM 807 O O . MET A 1 101 ? 5.961 2.699 -4.199 1 94 101 MET A O 1
ATOM 811 N N . TYR A 1 102 ? 6.066 1.359 -2.453 1 95.12 102 TYR A N 1
ATOM 812 C CA . TYR A 1 102 ? 7.434 1.716 -2.09 1 95.12 102 TYR A CA 1
ATOM 813 C C . TYR A 1 102 ? 8.148 0.539 -1.438 1 95.12 102 TYR A C 1
ATOM 815 O O . TYR A 1 102 ? 7.516 -0.449 -1.06 1 95.12 102 TYR A O 1
ATOM 823 N N . PHE A 1 103 ? 9.453 0.662 -1.347 1 94.81 103 PHE A N 1
ATOM 824 C CA . PHE A 1 103 ? 10.281 -0.351 -0.696 1 94.81 103 PHE A CA 1
ATOM 825 C C . PHE A 1 103 ? 10.859 0.18 0.609 1 94.81 103 PHE A C 1
ATOM 827 O O . PHE A 1 103 ? 11.289 1.333 0.681 1 94.81 103 PHE A O 1
ATOM 834 N N . THR A 1 104 ? 10.797 -0.665 1.62 1 95.5 104 THR A N 1
ATOM 835 C CA . THR A 1 104 ? 11.234 -0.278 2.957 1 95.5 104 THR A CA 1
ATOM 836 C C . THR A 1 104 ? 12.242 -1.278 3.504 1 95.5 104 THR A C 1
ATOM 838 O O . THR A 1 104 ? 12.102 -2.486 3.311 1 95.5 104 THR A O 1
ATOM 841 N N . CYS A 1 105 ? 13.305 -0.723 4.137 1 94.44 105 CYS A N 1
ATOM 842 C CA . CYS A 1 105 ? 14.227 -1.598 4.852 1 94.44 105 CYS A CA 1
ATOM 843 C C . CYS A 1 105 ? 13.531 -2.289 6.02 1 94.44 105 CYS A C 1
ATOM 845 O O . CYS A 1 105 ? 13.078 -1.63 6.957 1 94.44 105 CYS A O 1
ATOM 847 N N . SER A 1 106 ? 13.43 -3.621 5.961 1 90.56 106 SER A N 1
ATOM 848 C CA . SER A 1 106 ? 12.695 -4.375 6.973 1 90.56 106 SER A CA 1
ATOM 849 C C . SER A 1 106 ? 13.414 -4.352 8.312 1 90.56 106 SER A C 1
ATOM 851 O O . SER A 1 106 ? 12.781 -4.457 9.367 1 90.56 106 SER A O 1
ATOM 853 N N . LYS A 1 107 ? 14.695 -4.152 8.336 1 87.75 107 LYS A N 1
ATOM 854 C CA . LYS A 1 107 ? 15.477 -4.09 9.57 1 87.75 107 LYS A CA 1
ATOM 855 C C . LYS A 1 107 ? 15.234 -2.781 10.312 1 87.75 107 LYS A C 1
ATOM 857 O O . LYS A 1 107 ? 15.148 -2.762 11.539 1 87.75 107 LYS A O 1
ATOM 862 N N . CYS A 1 108 ? 15.141 -1.77 9.508 1 90.62 108 CYS A N 1
ATOM 863 C CA . CYS A 1 108 ? 14.961 -0.451 10.109 1 90.62 108 CYS A CA 1
ATOM 864 C C . CYS A 1 108 ? 13.5 -0.209 10.461 1 90.62 108 CYS A C 1
ATOM 866 O O . CYS A 1 108 ? 13.188 0.699 11.234 1 90.62 108 CYS A O 1
ATOM 868 N N . PHE A 1 109 ? 12.586 -0.979 9.914 1 90.12 109 PHE A N 1
ATOM 869 C CA . PHE A 1 109 ? 11.156 -0.713 10.039 1 90.12 109 PHE A CA 1
ATOM 870 C C . PHE A 1 109 ? 10.734 -0.722 11.5 1 90.12 109 PHE A C 1
ATOM 872 O O . PHE A 1 109 ? 9.984 0.155 11.945 1 90.12 109 PHE A O 1
ATOM 879 N N . GLU A 1 110 ? 11.148 -1.733 12.328 1 78.38 110 GLU A N 1
ATOM 880 C CA . GLU A 1 110 ? 10.688 -1.817 13.711 1 78.38 110 GLU A CA 1
ATOM 881 C C . GLU A 1 110 ? 11.734 -1.277 14.68 1 78.38 110 GLU A C 1
ATOM 883 O O . GLU A 1 110 ? 11.531 -1.301 15.891 1 78.38 110 GLU A O 1
ATOM 888 N N . ASN A 1 111 ? 12.953 -0.94 14.242 1 72.75 111 ASN A N 1
ATOM 889 C CA . ASN A 1 111 ? 14.016 -0.575 15.18 1 72.75 111 ASN A CA 1
ATOM 890 C C . ASN A 1 111 ? 14.156 0.939 15.297 1 72.75 111 ASN A C 1
ATOM 892 O O . ASN A 1 111 ? 14.945 1.43 16.109 1 72.75 111 ASN A O 1
ATOM 896 N N . GLY A 1 112 ? 13.367 1.668 14.555 1 63.03 112 GLY A N 1
ATOM 897 C CA . GLY A 1 112 ? 13.711 3.074 14.695 1 63.03 112 GLY A CA 1
ATOM 898 C C . GLY A 1 112 ? 12.57 4.004 14.328 1 63.03 112 GLY A C 1
ATOM 899 O O . GLY A 1 112 ? 11.484 3.551 13.969 1 63.03 112 GLY A O 1
ATOM 900 N N . ASP A 1 113 ? 12.883 5.281 14.602 1 60.38 113 ASP A N 1
ATOM 901 C CA . ASP A 1 113 ? 11.93 6.363 14.391 1 60.38 113 ASP A CA 1
ATOM 902 C C . ASP A 1 113 ? 11.68 6.59 12.898 1 60.38 113 ASP A C 1
ATOM 904 O O . ASP A 1 113 ? 10.672 7.191 12.523 1 60.38 113 ASP A O 1
ATOM 908 N N . ASN A 1 114 ? 12.852 6.004 12.203 1 66.62 114 ASN A N 1
ATOM 909 C CA . ASN A 1 114 ? 12.641 6.379 10.812 1 66.62 114 ASN A CA 1
ATOM 910 C C . ASN A 1 114 ? 12.797 5.18 9.883 1 66.62 114 ASN A C 1
ATOM 912 O O . ASN A 1 114 ? 13.812 4.484 9.922 1 66.62 114 ASN A O 1
ATOM 916 N N . SER A 1 115 ? 11.789 4.844 9.242 1 83.88 115 SER A N 1
ATOM 917 C CA . SER A 1 115 ? 11.891 3.822 8.203 1 83.88 115 SER A CA 1
ATOM 918 C C . SER A 1 115 ? 12.602 4.355 6.969 1 83.88 115 SER A C 1
ATOM 920 O O . SER A 1 115 ? 12.578 5.559 6.699 1 83.88 115 SER A O 1
ATOM 922 N N . PHE A 1 116 ? 13.508 3.572 6.402 1 93.5 116 PHE A N 1
ATOM 923 C CA . PHE A 1 116 ? 14.172 3.891 5.145 1 93.5 116 PHE A CA 1
ATOM 924 C C . PHE A 1 116 ? 13.359 3.373 3.961 1 93.5 116 PHE A C 1
ATOM 926 O O . PHE A 1 116 ? 13.258 2.162 3.756 1 93.5 116 PHE A O 1
ATOM 933 N N . CYS A 1 117 ? 12.797 4.281 3.238 1 95.62 117 CYS A N 1
ATOM 934 C CA . CYS A 1 117 ? 11.906 3.926 2.137 1 95.62 117 CYS A CA 1
ATOM 935 C C . CYS A 1 117 ? 12.406 4.508 0.821 1 95.62 117 CYS A C 1
ATOM 937 O O . CYS A 1 117 ? 12.93 5.621 0.79 1 95.62 117 CYS A O 1
ATOM 939 N N . VAL A 1 118 ? 12.25 3.799 -0.242 1 95.94 118 VAL A N 1
ATOM 940 C CA . VAL A 1 118 ? 12.641 4.27 -1.565 1 95.94 118 VAL A CA 1
ATOM 941 C C . VAL A 1 118 ? 11.539 3.951 -2.574 1 95.94 118 VAL A C 1
ATOM 943 O O . VAL A 1 118 ? 10.82 2.963 -2.424 1 95.94 118 VAL A O 1
ATOM 946 N N . CYS A 1 119 ? 11.43 4.836 -3.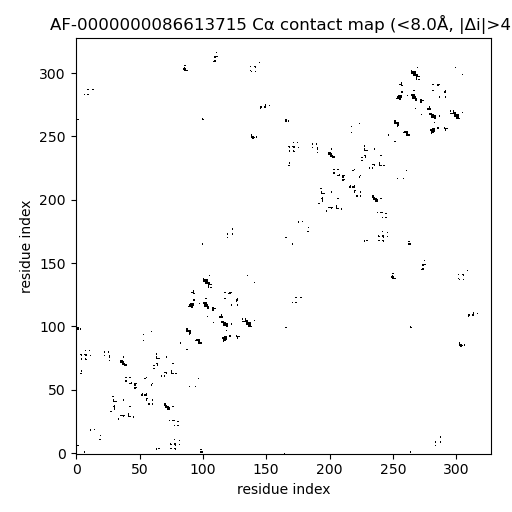568 1 95.94 119 CYS A N 1
ATOM 947 C CA . CYS A 1 119 ? 10.461 4.602 -4.629 1 95.94 119 CYS A CA 1
ATOM 948 C C . CYS A 1 119 ? 10.93 3.49 -5.562 1 95.94 119 CYS A C 1
ATOM 950 O O . CYS A 1 119 ? 12.094 3.096 -5.527 1 95.94 119 CYS A O 1
ATOM 952 N N . PRO A 1 120 ? 10.031 2.949 -6.391 1 94.81 120 PRO A N 1
ATOM 953 C CA . PRO A 1 120 ? 10.406 1.843 -7.273 1 94.81 120 PRO A CA 1
ATOM 954 C C . PRO A 1 120 ? 11.539 2.209 -8.227 1 94.81 120 PRO A C 1
ATOM 956 O O . PRO A 1 120 ? 12.406 1.382 -8.508 1 94.81 120 PRO A O 1
ATOM 959 N N . LYS A 1 121 ? 11.539 3.393 -8.703 1 94.44 121 LYS A N 1
ATOM 960 C CA . LYS A 1 121 ? 12.586 3.811 -9.641 1 94.44 121 LYS A CA 1
ATOM 961 C C . LYS A 1 121 ? 13.953 3.844 -8.953 1 94.44 121 LYS A C 1
ATOM 963 O O . LYS A 1 121 ? 14.93 3.312 -9.484 1 94.44 121 LYS A O 1
ATOM 968 N N . CYS A 1 122 ? 14.023 4.508 -7.809 1 96.62 122 CYS A N 1
ATOM 969 C CA . CYS A 1 122 ? 15.266 4.582 -7.062 1 96.62 122 CYS A CA 1
ATOM 970 C C . CYS A 1 122 ? 15.727 3.193 -6.629 1 96.62 122 CYS A C 1
ATOM 972 O O . CYS A 1 122 ? 16.938 2.926 -6.562 1 96.62 122 CYS A O 1
ATOM 974 N N . PHE A 1 123 ? 14.805 2.334 -6.316 1 95.44 123 PHE A N 1
ATOM 975 C CA . PHE A 1 123 ? 15.141 0.965 -5.945 1 95.44 123 PHE A CA 1
ATOM 976 C C . PHE A 1 123 ? 15.711 0.207 -7.137 1 95.44 123 PHE A C 1
ATOM 978 O O . PHE A 1 123 ? 16.703 -0.505 -7.004 1 95.44 123 PHE A O 1
ATOM 985 N N . ASP A 1 124 ? 15.094 0.357 -8.219 1 94 124 ASP A N 1
ATOM 986 C CA . ASP A 1 124 ? 15.516 -0.324 -9.438 1 94 124 ASP A CA 1
ATOM 987 C C . ASP A 1 124 ? 16.922 0.121 -9.852 1 94 124 ASP A C 1
ATOM 989 O O . ASP A 1 124 ? 17.75 -0.706 -10.234 1 94 124 ASP A O 1
ATOM 993 N N . ASP A 1 125 ? 17.203 1.389 -9.695 1 95.12 125 ASP A N 1
ATOM 994 C CA . ASP A 1 125 ? 18.453 1.983 -10.172 1 95.12 125 ASP A CA 1
ATOM 995 C C . ASP A 1 125 ? 19.5 2.012 -9.07 1 95.12 125 ASP A C 1
ATOM 997 O O . ASP A 1 125 ? 20.609 2.527 -9.273 1 95.12 125 ASP A O 1
ATOM 1001 N N . ASP A 1 126 ? 19.125 1.519 -7.941 1 94.81 126 ASP A N 1
ATOM 1002 C CA . ASP A 1 126 ? 20.016 1.576 -6.789 1 94.81 126 ASP A CA 1
ATOM 1003 C C . ASP A 1 126 ? 20.438 3.014 -6.496 1 94.81 126 ASP A C 1
ATOM 1005 O O . ASP A 1 126 ? 21.625 3.279 -6.25 1 94.81 126 ASP A O 1
ATOM 1009 N N . HIS A 1 127 ? 19.469 3.928 -6.656 1 95.88 127 HIS A N 1
ATOM 1010 C CA . HIS A 1 127 ? 19.719 5.336 -6.383 1 95.88 127 HIS A CA 1
ATOM 1011 C C . HIS A 1 127 ? 19.484 5.664 -4.914 1 95.88 127 HIS A C 1
ATOM 1013 O O . HIS A 1 127 ? 18.625 6.488 -4.59 1 95.88 127 HIS A O 1
ATOM 1019 N N . PHE A 1 128 ? 20.25 5.043 -4.055 1 95.56 128 PHE A N 1
ATOM 1020 C CA . PHE A 1 128 ? 20.234 5.277 -2.615 1 95.56 128 PHE A CA 1
ATOM 1021 C C . PHE A 1 128 ? 21.422 4.602 -1.943 1 95.56 128 PHE A C 1
ATOM 1023 O O . PHE A 1 128 ? 22.062 3.742 -2.539 1 95.56 128 PHE A O 1
ATOM 1030 N N . VAL A 1 129 ? 21.844 5.055 -0.742 1 95.5 129 VAL A N 1
ATOM 1031 C CA . VAL A 1 129 ? 22.891 4.453 0.073 1 95.5 129 VAL A CA 1
ATOM 1032 C C . VAL A 1 129 ? 22.312 4.023 1.421 1 95.5 129 VAL A C 1
ATOM 1034 O O . VAL A 1 129 ? 21.781 4.848 2.162 1 95.5 129 VAL A O 1
ATOM 1037 N N . HIS A 1 130 ? 22.391 2.781 1.623 1 93.25 130 HIS A N 1
ATOM 1038 C CA . HIS A 1 130 ? 21.875 2.238 2.877 1 93.25 130 HIS A CA 1
ATOM 1039 C C . HIS A 1 130 ? 22.703 1.032 3.328 1 93.25 130 HIS A C 1
ATOM 1041 O O . HIS A 1 130 ? 23.219 0.29 2.496 1 93.25 130 HIS A O 1
ATOM 1047 N N . GLU A 1 131 ? 22.719 0.817 4.676 1 92.62 131 GLU A N 1
ATOM 1048 C CA . GLU A 1 131 ? 23.578 -0.208 5.25 1 92.62 131 GLU A CA 1
ATOM 1049 C C . GLU A 1 131 ? 22.922 -1.586 5.176 1 92.62 131 GLU A C 1
ATOM 1051 O O . GLU A 1 131 ? 23.625 -2.604 5.113 1 92.62 131 GLU A O 1
ATOM 1056 N N . HIS A 1 132 ? 21.625 -1.736 5.18 1 90.69 132 HIS A N 1
ATOM 1057 C CA . HIS A 1 132 ? 20.906 -3.006 5.152 1 90.69 132 HIS A CA 1
ATOM 1058 C C . HIS A 1 132 ? 20.453 -3.348 3.738 1 90.69 132 HIS A C 1
ATOM 1060 O O . HIS A 1 132 ? 20.234 -2.453 2.916 1 90.69 132 HIS A O 1
ATOM 1066 N N . ASP A 1 133 ? 20.266 -4.637 3.482 1 88.5 133 ASP A N 1
ATOM 1067 C CA . ASP A 1 133 ? 19.891 -5.07 2.143 1 88.5 133 ASP A CA 1
ATOM 1068 C C . ASP A 1 133 ? 18.547 -5.797 2.164 1 88.5 133 ASP A C 1
ATOM 1070 O O . ASP A 1 133 ? 18.109 -6.352 1.151 1 88.5 133 ASP A O 1
ATOM 1074 N N . GLN A 1 134 ? 17.906 -5.758 3.227 1 89.62 134 GLN A N 1
ATOM 1075 C CA . GLN A 1 134 ? 16.609 -6.434 3.357 1 89.62 134 GLN A CA 1
ATOM 1076 C C . GLN A 1 134 ? 15.461 -5.461 3.129 1 89.62 134 GLN A C 1
ATOM 1078 O O . GLN A 1 134 ? 15.031 -4.773 4.055 1 89.62 134 GLN A O 1
ATOM 1083 N N . PHE A 1 135 ? 14.969 -5.48 1.919 1 93.25 135 PHE A N 1
ATOM 1084 C CA . PHE A 1 135 ? 13.883 -4.578 1.569 1 93.25 135 PHE A CA 1
ATOM 1085 C C . PHE A 1 135 ? 12.633 -5.359 1.172 1 93.25 135 PHE A C 1
ATOM 1087 O O . PHE A 1 135 ? 12.734 -6.41 0.537 1 93.25 135 PHE A O 1
ATOM 1094 N N . LEU A 1 136 ? 11.516 -4.871 1.568 1 93.56 136 LEU A N 1
ATOM 1095 C CA . LEU A 1 136 ? 10.211 -5.352 1.143 1 93.56 136 LEU A CA 1
ATOM 1096 C C . LEU A 1 136 ? 9.328 -4.191 0.694 1 93.56 136 LEU A C 1
ATOM 1098 O O . LEU A 1 136 ? 9.445 -3.076 1.209 1 93.56 136 LEU A O 1
ATOM 1102 N N . ASP A 1 137 ? 8.539 -4.488 -0.248 1 94.31 137 ASP A N 1
ATOM 1103 C CA . ASP A 1 137 ? 7.551 -3.455 -0.552 1 94.31 137 ASP A CA 1
ATOM 1104 C C . ASP A 1 137 ? 6.445 -3.424 0.5 1 94.31 137 ASP A C 1
ATOM 1106 O O . ASP A 1 137 ? 6.324 -4.348 1.311 1 94.31 137 ASP A O 1
ATOM 1110 N N . ASN A 1 138 ? 5.684 -2.334 0.481 1 95.31 138 ASN A N 1
ATOM 1111 C CA . ASN A 1 138 ? 4.738 -2.092 1.563 1 95.31 138 ASN A CA 1
ATOM 1112 C C . ASN A 1 138 ? 3.611 -3.121 1.563 1 95.31 138 ASN A C 1
ATOM 1114 O O . ASN A 1 138 ? 2.957 -3.334 2.586 1 95.31 138 ASN A O 1
ATOM 1118 N N . TYR A 1 139 ? 3.354 -3.83 0.483 1 94.88 139 TYR A N 1
ATOM 1119 C CA . TYR A 1 139 ? 2.354 -4.891 0.465 1 94.88 139 TYR A CA 1
ATOM 1120 C C . TYR A 1 139 ? 2.906 -6.172 1.081 1 94.88 139 TYR A C 1
ATOM 1122 O O . TYR A 1 139 ? 2.277 -6.766 1.961 1 94.88 139 TYR A O 1
ATOM 1130 N N . ALA A 1 140 ? 4.066 -6.555 0.63 1 93.38 140 ALA A N 1
ATOM 1131 C CA . ALA A 1 140 ? 4.715 -7.746 1.171 1 93.38 140 ALA A CA 1
ATOM 1132 C C . ALA A 1 140 ? 5.008 -7.582 2.658 1 93.38 140 ALA A C 1
ATOM 1134 O O . ALA A 1 140 ? 4.902 -8.539 3.43 1 93.38 140 ALA A O 1
ATOM 1135 N N . LEU A 1 141 ? 5.383 -6.383 3.033 1 94.88 141 LEU A N 1
ATOM 1136 C CA . LEU A 1 141 ? 5.684 -6.109 4.434 1 94.88 141 LEU A CA 1
ATOM 1137 C C . LEU A 1 141 ? 4.426 -6.227 5.293 1 94.88 141 LEU A C 1
ATOM 1139 O O . LEU A 1 141 ? 4.469 -6.793 6.387 1 94.88 141 LEU A O 1
ATOM 1143 N N . LEU A 1 142 ? 3.354 -5.68 4.832 1 94.94 142 LEU A N 1
ATOM 1144 C CA . LEU A 1 142 ? 2.096 -5.773 5.566 1 94.94 142 LEU A CA 1
ATOM 1145 C C . LEU A 1 142 ? 1.659 -7.227 5.715 1 94.94 142 LEU A C 1
ATOM 1147 O O . LEU A 1 142 ? 1.194 -7.633 6.781 1 94.94 142 LEU A O 1
ATOM 1151 N N . GLU A 1 143 ? 1.801 -7.98 4.66 1 92.69 143 GLU A N 1
ATOM 1152 C CA . GLU A 1 143 ? 1.483 -9.406 4.711 1 92.69 143 GLU A CA 1
ATOM 1153 C C . GLU A 1 143 ? 2.373 -10.133 5.711 1 92.69 143 GLU A C 1
ATOM 1155 O O . GLU A 1 143 ? 1.901 -11 6.457 1 92.69 143 GLU A O 1
ATOM 1160 N N . ALA A 1 144 ? 3.615 -9.789 5.699 1 91.44 144 ALA A N 1
ATOM 1161 C CA . ALA A 1 144 ? 4.539 -10.398 6.656 1 91.44 144 ALA A CA 1
ATOM 1162 C C . ALA A 1 144 ? 4.105 -10.109 8.094 1 91.44 144 ALA A C 1
ATOM 1164 O O . ALA A 1 144 ? 4.16 -10.992 8.953 1 91.44 144 ALA A O 1
ATOM 1165 N N . LYS A 1 145 ? 3.709 -8.906 8.305 1 90.81 145 LYS A N 1
ATOM 1166 C CA . LYS A 1 145 ? 3.25 -8.531 9.641 1 90.81 145 LYS A CA 1
ATOM 1167 C C . LYS A 1 145 ? 1.976 -9.281 10.016 1 90.81 145 LYS A C 1
ATOM 1169 O O . LYS A 1 145 ? 1.785 -9.656 11.172 1 90.81 145 LYS A O 1
ATOM 1174 N N . ARG A 1 146 ? 1.146 -9.445 9.047 1 90.75 146 ARG A N 1
ATOM 1175 C CA . ARG A 1 146 ? -0.08 -10.195 9.281 1 90.75 146 ARG A CA 1
ATOM 1176 C C . ARG A 1 146 ? 0.234 -11.625 9.719 1 90.75 146 ARG A C 1
ATOM 1178 O O . ARG A 1 146 ? -0.303 -12.109 10.719 1 90.75 146 ARG A O 1
ATOM 1185 N N . LEU A 1 147 ? 1.067 -12.266 8.984 1 88.56 147 LEU A N 1
ATOM 1186 C CA . LEU A 1 147 ? 1.431 -13.656 9.266 1 88.56 147 LEU A CA 1
ATOM 1187 C C . LEU A 1 147 ? 2.141 -13.766 10.609 1 88.56 147 LEU A C 1
ATOM 1189 O O . LEU A 1 147 ? 1.947 -14.75 11.336 1 88.56 147 LEU A O 1
ATOM 1193 N N . GLU A 1 148 ? 2.963 -12.758 10.898 1 85.56 148 GLU A N 1
ATOM 1194 C CA . GLU A 1 148 ? 3.613 -12.719 12.203 1 85.56 148 GLU A CA 1
ATOM 1195 C C . GLU A 1 148 ? 2.584 -12.625 13.328 1 85.56 148 GLU A C 1
ATOM 1197 O O . GLU A 1 148 ? 2.74 -13.266 14.367 1 85.56 148 GLU A O 1
ATOM 1202 N N . GLY A 1 149 ? 1.604 -11.859 13.102 1 81.56 149 GLY A N 1
ATOM 1203 C CA . GLY A 1 149 ? 0.54 -11.734 14.086 1 81.56 149 GLY A CA 1
ATOM 1204 C C . GLY A 1 149 ? -0.221 -13.023 14.312 1 81.56 149 GLY A C 1
ATOM 1205 O O . GLY A 1 149 ? -0.527 -13.383 15.453 1 81.56 149 GLY A O 1
ATOM 1206 N N . ILE A 1 150 ? -0.501 -13.734 13.273 1 80.62 150 ILE A N 1
ATOM 1207 C CA . ILE A 1 150 ? -1.214 -15.008 13.344 1 80.62 150 ILE A CA 1
ATOM 1208 C C . ILE A 1 150 ? -0.361 -16.031 14.078 1 80.62 150 ILE A C 1
ATOM 1210 O O . ILE A 1 150 ? -0.865 -16.781 14.93 1 80.62 150 ILE A O 1
ATOM 1214 N N . ALA A 1 151 ? 0.918 -16 13.734 1 80.38 151 ALA A N 1
ATOM 1215 C CA . ALA A 1 151 ? 1.829 -16.953 14.375 1 80.38 151 ALA A CA 1
ATOM 1216 C C . ALA A 1 151 ? 1.934 -16.688 15.875 1 80.38 151 ALA A C 1
ATOM 1218 O O . ALA A 1 151 ? 1.975 -17.625 16.672 1 80.38 151 ALA A O 1
ATOM 1219 N N . ASN A 1 152 ? 1.969 -15.5 16.219 1 78 152 ASN A N 1
ATOM 1220 C CA . ASN A 1 152 ? 2.076 -15.125 17.625 1 78 152 ASN A CA 1
ATOM 1221 C C . ASN A 1 152 ? 0.808 -15.477 18.406 1 78 152 ASN A C 1
ATOM 1223 O O . ASN A 1 152 ? 0.871 -15.828 19.578 1 78 152 ASN A O 1
ATOM 1227 N N . HIS A 1 153 ? -0.29 -15.367 17.734 1 73.75 153 HIS A N 1
ATOM 1228 C CA . HIS A 1 153 ? -1.554 -15.719 18.375 1 73.75 153 HIS A CA 1
ATOM 1229 C C . HIS A 1 153 ? -1.67 -17.234 18.562 1 73.75 153 HIS A C 1
ATOM 1231 O O . HIS A 1 153 ? -2.195 -17.688 19.578 1 73.75 153 HIS A O 1
ATOM 1237 N N . SER A 1 154 ? -1.174 -17.859 17.516 1 68.31 154 SER A N 1
ATOM 1238 C CA . SER A 1 154 ? -1.194 -19.312 17.609 1 68.31 154 SER A CA 1
ATOM 1239 C C . SER A 1 154 ? -0.244 -19.797 18.703 1 68.31 154 SER A C 1
ATOM 1241 O O . SER A 1 154 ? -0.575 -20.719 19.453 1 68.31 154 SER A O 1
ATOM 1243 N N . ASN A 1 155 ? 0.853 -19.125 18.781 1 65 155 ASN A N 1
ATOM 1244 C CA . ASN A 1 155 ? 1.809 -19.516 19.812 1 65 155 ASN A CA 1
ATOM 1245 C C . ASN A 1 155 ? 1.307 -19.156 21.219 1 65 155 ASN A C 1
ATOM 1247 O O . ASN A 1 155 ? 1.518 -19.906 22.172 1 65 155 ASN A O 1
ATOM 1251 N N . HIS A 1 156 ? 0.723 -18 21.297 1 53.94 156 HIS A N 1
ATOM 1252 C CA . HIS A 1 156 ? 0.158 -17.594 22.578 1 53.94 156 HIS A CA 1
ATOM 1253 C C . HIS A 1 156 ? -0.948 -18.531 23.016 1 53.94 156 HIS A C 1
ATOM 1255 O O . HIS A 1 156 ? -1.042 -18.875 24.203 1 53.94 156 HIS A O 1
ATOM 1261 N N . HIS A 1 157 ? -1.686 -18.984 22.047 1 48.44 157 HIS A N 1
ATOM 1262 C CA . HIS A 1 157 ? -2.734 -19.938 22.391 1 48.44 157 HIS A CA 1
ATOM 1263 C C . HIS A 1 157 ? -2.143 -21.281 22.781 1 48.44 157 HIS A C 1
ATOM 1265 O O . HIS A 1 157 ? -2.637 -21.938 23.719 1 48.44 157 HIS A O 1
ATOM 1271 N N . LYS A 1 158 ? -1.053 -21.734 22.172 1 55.66 158 LYS A N 1
ATOM 1272 C CA . LYS A 1 158 ? -0.402 -22.984 22.547 1 55.66 158 LYS A CA 1
ATOM 1273 C C . LYS A 1 158 ? 0.191 -22.891 23.953 1 55.66 158 LYS A C 1
ATOM 1275 O O . LYS A 1 158 ? 0.131 -23.859 24.719 1 55.66 158 LYS A O 1
ATOM 1280 N N . VAL A 1 159 ? 0.697 -21.875 24.406 1 46.59 159 VAL A N 1
ATOM 1281 C CA . VAL A 1 159 ? 1.308 -21.672 25.719 1 46.59 159 VAL A CA 1
ATOM 1282 C C . VAL A 1 159 ? 0.226 -21.656 26.797 1 46.59 159 VAL A C 1
ATOM 1284 O O . VAL A 1 159 ? 0.397 -22.25 27.859 1 46.59 159 VAL A O 1
ATOM 1287 N N . ILE A 1 160 ? -0.814 -21.078 26.484 1 42.03 160 ILE A N 1
ATOM 1288 C CA . ILE A 1 160 ? -1.91 -21.047 27.453 1 42.03 160 ILE A CA 1
ATOM 1289 C C . ILE A 1 160 ? -2.488 -22.453 27.625 1 42.03 160 ILE A C 1
ATOM 1291 O O . ILE A 1 160 ? -2.791 -22.875 28.734 1 42.03 160 ILE A O 1
ATOM 1295 N N . GLU A 1 161 ? -2.559 -23.188 26.547 1 41.41 161 GLU A N 1
ATOM 1296 C CA . GLU A 1 161 ? -3.07 -24.547 26.609 1 41.41 161 GLU A CA 1
ATOM 1297 C C . GLU A 1 161 ? -2.088 -25.469 27.328 1 41.41 161 GLU A C 1
ATOM 1299 O O . GLU A 1 161 ? -2.498 -26.406 28.016 1 41.41 161 GLU A O 1
ATOM 1304 N N . ALA A 1 162 ? -0.885 -25.25 27.125 1 43.38 162 ALA A N 1
ATOM 1305 C CA . ALA A 1 162 ? 0.11 -26.094 27.797 1 43.38 162 ALA A CA 1
ATOM 1306 C C . ALA A 1 162 ? 0.148 -25.797 29.297 1 43.38 162 ALA A C 1
ATOM 1308 O O . ALA A 1 162 ? 0.672 -26.594 30.078 1 43.38 162 ALA A O 1
ATOM 1309 N N . ARG A 1 163 ? -0.398 -24.734 29.641 1 38.88 163 ARG A N 1
ATOM 1310 C CA . ARG A 1 163 ? -0.378 -24.344 31.047 1 38.88 163 ARG A CA 1
ATOM 1311 C C . ARG A 1 163 ? -1.619 -24.859 31.766 1 38.88 163 ARG A C 1
ATOM 1313 O O . ARG A 1 163 ? -1.711 -24.766 33 1 38.88 163 ARG A O 1
ATOM 1320 N N . ASN A 1 164 ? -2.455 -25.078 30.938 1 37.38 164 ASN A N 1
ATOM 1321 C CA . ASN A 1 164 ? -3.582 -25.75 31.578 1 37.38 164 ASN A CA 1
ATOM 1322 C C . ASN A 1 164 ? -3.424 -27.266 31.547 1 37.38 164 ASN A C 1
ATOM 1324 O O . ASN A 1 164 ? -3.057 -27.844 30.516 1 37.38 164 ASN A O 1
ATOM 1328 N N . MET B 1 1 ? -1.399 3.717 -13.734 1 52.16 1 MET B N 1
ATOM 1329 C CA . MET B 1 1 ? -1.62 2.543 -12.898 1 52.16 1 MET B CA 1
ATOM 1330 C C . MET B 1 1 ? -0.325 1.763 -12.695 1 52.16 1 MET B C 1
ATOM 1332 O O . MET B 1 1 ? 0.561 1.795 -13.555 1 52.16 1 MET B O 1
ATOM 1336 N N . GLU B 1 2 ? -0.229 1.401 -11.445 1 69.06 2 GLU B N 1
ATOM 1337 C CA . GLU B 1 2 ? 0.923 0.544 -11.188 1 69.06 2 GLU B CA 1
ATOM 1338 C C . GLU B 1 2 ? 0.973 -0.628 -12.164 1 69.06 2 GLU B C 1
ATOM 1340 O O . GLU B 1 2 ? -0.058 -1.226 -12.477 1 69.06 2 GLU B O 1
ATOM 1345 N N . ASP B 1 3 ? 2.072 -0.732 -12.852 1 83.69 3 ASP B N 1
ATOM 1346 C CA . ASP B 1 3 ? 2.338 -1.873 -13.727 1 83.69 3 ASP B CA 1
ATOM 1347 C C . ASP B 1 3 ? 2.803 -3.084 -12.914 1 83.69 3 ASP B C 1
ATOM 1349 O O . ASP B 1 3 ? 3.936 -3.115 -12.43 1 83.69 3 ASP B O 1
ATOM 1353 N N . LEU B 1 4 ? 1.822 -4.062 -12.852 1 88.38 4 LEU B N 1
ATOM 1354 C CA . LEU B 1 4 ? 2.062 -5.238 -12.023 1 88.38 4 LEU B CA 1
ATOM 1355 C C . LEU B 1 4 ? 3.258 -6.031 -12.539 1 88.38 4 LEU B C 1
ATOM 1357 O O . LEU B 1 4 ? 4.043 -6.566 -11.75 1 88.38 4 LEU B O 1
ATOM 1361 N N . VAL B 1 5 ? 3.375 -6.133 -13.844 1 92.31 5 VAL B N 1
ATOM 1362 C CA . VAL B 1 5 ? 4.457 -6.902 -14.445 1 92.31 5 VAL B CA 1
ATOM 1363 C C . VAL B 1 5 ? 5.793 -6.203 -14.203 1 92.31 5 VAL B C 1
ATOM 1365 O O . VAL B 1 5 ? 6.801 -6.852 -13.914 1 92.31 5 VAL B O 1
ATOM 1368 N N . GLN B 1 6 ? 5.719 -4.902 -14.266 1 90.12 6 GLN B N 1
ATOM 1369 C CA . GLN B 1 6 ? 6.93 -4.148 -13.969 1 90.12 6 GLN B CA 1
ATOM 1370 C C . GLN B 1 6 ? 7.332 -4.316 -12.508 1 90.12 6 GLN B C 1
ATOM 1372 O O . GLN B 1 6 ? 8.523 -4.426 -12.188 1 90.12 6 GLN B O 1
ATOM 1377 N N . THR B 1 7 ? 6.391 -4.324 -11.68 1 90.75 7 THR B N 1
ATOM 1378 C CA . THR B 1 7 ? 6.641 -4.543 -10.258 1 90.75 7 THR B CA 1
ATOM 1379 C C . THR B 1 7 ? 7.223 -5.934 -10.016 1 90.75 7 THR B C 1
ATOM 1381 O O . THR B 1 7 ? 8.18 -6.09 -9.258 1 90.75 7 THR B O 1
ATOM 1384 N N . ALA B 1 8 ? 6.645 -6.852 -10.695 1 93.12 8 ALA B N 1
ATOM 1385 C CA . ALA B 1 8 ? 7.121 -8.227 -10.562 1 93.12 8 ALA B CA 1
ATOM 1386 C C . ALA B 1 8 ? 8.555 -8.359 -11.062 1 93.12 8 ALA B C 1
ATOM 1388 O O . ALA B 1 8 ? 9.352 -9.102 -10.484 1 93.12 8 ALA B O 1
ATOM 1389 N N . ARG B 1 9 ? 8.82 -7.68 -12.117 1 93.44 9 ARG B N 1
ATOM 1390 C CA . ARG B 1 9 ? 10.18 -7.688 -12.648 1 93.44 9 ARG B CA 1
ATOM 1391 C C . ARG B 1 9 ? 11.172 -7.133 -11.633 1 93.44 9 ARG B C 1
ATOM 1393 O O . ARG B 1 9 ? 12.25 -7.695 -11.438 1 93.44 9 ARG B O 1
ATOM 1400 N N . LEU B 1 10 ? 10.781 -6.027 -11.055 1 92.88 10 LEU B N 1
ATOM 1401 C CA . LEU B 1 10 ? 11.609 -5.426 -10.023 1 92.88 10 LEU B CA 1
ATOM 1402 C C . LEU B 1 10 ? 11.789 -6.379 -8.844 1 92.88 10 LEU B C 1
ATOM 1404 O O . LEU B 1 10 ? 12.898 -6.527 -8.32 1 92.88 10 LEU B O 1
ATOM 1408 N N . TYR B 1 11 ? 10.742 -6.957 -8.453 1 90.12 11 TYR B N 1
ATOM 1409 C CA . TYR B 1 11 ? 10.766 -7.934 -7.371 1 90.12 11 TYR B CA 1
ATOM 1410 C C . TYR B 1 11 ? 11.703 -9.086 -7.699 1 90.12 11 TYR B C 1
ATOM 1412 O O . TYR B 1 11 ? 12.555 -9.453 -6.887 1 90.12 11 TYR B O 1
ATOM 1420 N N . TYR B 1 12 ? 11.617 -9.602 -8.883 1 93.5 12 TYR B N 1
ATOM 1421 C CA . TYR B 1 12 ? 12.445 -10.719 -9.328 1 93.5 12 TYR B CA 1
ATOM 1422 C C . TYR B 1 12 ? 13.922 -10.32 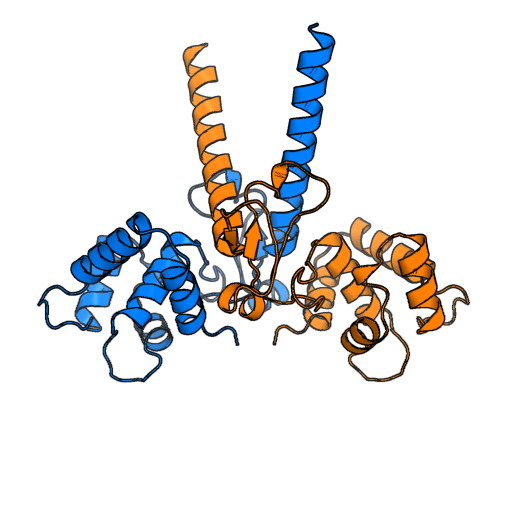-9.367 1 93.5 12 TYR B C 1
ATOM 1424 O O . TYR B 1 12 ? 14.781 -11.047 -8.859 1 93.5 12 TYR B O 1
ATOM 1432 N N . ASN B 1 13 ? 14.188 -9.164 -9.938 1 93.5 13 ASN B N 1
ATOM 1433 C CA . ASN B 1 13 ? 15.562 -8.711 -10.133 1 93.5 13 ASN B CA 1
ATOM 1434 C C . ASN B 1 13 ? 16.266 -8.477 -8.805 1 93.5 13 ASN B C 1
ATOM 1436 O O . ASN B 1 13 ? 17.469 -8.734 -8.68 1 93.5 13 ASN B O 1
ATOM 1440 N N . LYS B 1 14 ? 15.516 -8.07 -7.832 1 91.94 14 LYS B N 1
ATOM 1441 C CA . LYS B 1 14 ? 16.125 -7.668 -6.57 1 91.94 14 LYS B CA 1
ATOM 1442 C C . LYS B 1 14 ? 16.047 -8.789 -5.535 1 91.94 14 LYS B C 1
ATOM 1444 O O . LYS B 1 14 ? 16.547 -8.656 -4.426 1 91.94 14 LYS B O 1
ATOM 1449 N N . SER B 1 15 ? 15.438 -9.898 -5.906 1 90.94 15 SER B N 1
ATOM 1450 C CA . SER B 1 15 ? 15.25 -11.008 -4.977 1 90.94 15 SER B CA 1
ATOM 1451 C C . SER B 1 15 ? 16.5 -11.875 -4.891 1 90.94 15 SER B C 1
ATOM 1453 O O . SER B 1 15 ? 17.359 -11.82 -5.773 1 90.94 15 SER B O 1
ATOM 1455 N N . SER B 1 16 ? 16.609 -12.594 -3.82 1 90.56 16 SER B N 1
ATOM 1456 C CA . SER B 1 16 ? 17.703 -13.539 -3.625 1 90.56 16 SER B CA 1
ATOM 1457 C C . SER B 1 16 ? 17.594 -14.711 -4.586 1 90.56 16 SER B C 1
ATOM 1459 O O . SER B 1 16 ? 16.531 -14.953 -5.168 1 90.56 16 SER B O 1
ATOM 1461 N N . PRO B 1 17 ? 18.656 -15.477 -4.715 1 93.25 17 PRO B N 1
ATOM 1462 C CA . PRO B 1 17 ? 18.609 -16.672 -5.566 1 93.25 17 PRO B CA 1
ATOM 1463 C C . PRO B 1 17 ? 17.562 -17.688 -5.113 1 93.25 17 PRO B C 1
ATOM 1465 O O . PRO B 1 17 ? 16.953 -18.344 -5.949 1 93.25 17 PRO B O 1
ATOM 1468 N N . GLY B 1 18 ? 17.344 -17.734 -3.863 1 93.38 18 GLY B N 1
ATOM 1469 C CA . GLY B 1 18 ? 16.328 -18.625 -3.34 1 93.38 18 GLY B CA 1
ATOM 1470 C C . GLY B 1 18 ? 14.93 -18.281 -3.805 1 93.38 18 GLY B C 1
ATOM 1471 O O . GLY B 1 18 ? 14.18 -19.156 -4.227 1 93.38 18 GLY B O 1
ATOM 1472 N N . ILE B 1 19 ? 14.68 -17.062 -3.803 1 90.38 19 ILE B N 1
ATOM 1473 C CA . ILE B 1 19 ? 13.359 -16.609 -4.227 1 90.38 19 ILE B CA 1
ATOM 1474 C C . ILE B 1 19 ? 13.219 -16.781 -5.738 1 90.38 19 ILE B C 1
ATOM 1476 O O . ILE B 1 19 ? 12.148 -17.172 -6.227 1 90.38 19 ILE B O 1
ATOM 1480 N N . LYS B 1 20 ? 14.25 -16.531 -6.504 1 95 20 LYS B N 1
ATOM 1481 C CA . LYS B 1 20 ? 14.219 -16.734 -7.949 1 95 20 LYS B CA 1
ATOM 1482 C C . LYS B 1 20 ? 13.969 -18.188 -8.305 1 95 20 LYS B C 1
ATOM 1484 O O . LYS B 1 20 ? 13.195 -18.484 -9.219 1 95 20 LYS B O 1
ATOM 1489 N N . GLU B 1 21 ? 14.602 -19.047 -7.543 1 96.19 21 GLU B N 1
ATOM 1490 C CA . GLU B 1 21 ? 14.398 -20.469 -7.754 1 96.19 21 GLU B CA 1
ATOM 1491 C C . GLU B 1 21 ? 12.953 -20.859 -7.453 1 96.19 21 GLU B C 1
ATOM 1493 O O . GLU B 1 21 ? 12.352 -21.656 -8.188 1 96.19 21 GLU B O 1
ATOM 1498 N N . ALA B 1 22 ? 12.43 -20.281 -6.387 1 95.19 22 ALA B N 1
ATOM 1499 C CA . ALA B 1 22 ? 11.039 -20.547 -6.02 1 95.19 22 ALA B CA 1
ATOM 1500 C C . ALA B 1 22 ? 10.078 -20.062 -7.105 1 95.19 22 ALA B C 1
ATOM 1502 O O . ALA B 1 22 ? 9.07 -20.719 -7.387 1 95.19 22 ALA B O 1
ATOM 1503 N N . ALA B 1 23 ? 10.414 -18.984 -7.676 1 95.12 23 ALA B N 1
ATOM 1504 C CA . ALA B 1 23 ? 9.586 -18.422 -8.742 1 95.12 23 ALA B CA 1
ATOM 1505 C C . ALA B 1 23 ? 9.602 -19.328 -9.977 1 95.12 23 ALA B C 1
ATOM 1507 O O . ALA B 1 23 ? 8.562 -19.531 -10.609 1 95.12 23 ALA B O 1
ATOM 1508 N N . HIS B 1 24 ? 10.727 -19.875 -10.289 1 96.25 24 HIS B N 1
ATOM 1509 C CA . HIS B 1 24 ? 10.836 -20.781 -11.422 1 96.25 24 HIS B CA 1
ATOM 1510 C C . HIS B 1 24 ? 10.062 -22.078 -11.164 1 96.25 24 HIS B C 1
ATOM 1512 O O . HIS B 1 24 ? 9.414 -22.594 -12.07 1 96.25 24 HIS B O 1
ATOM 1518 N N . LYS B 1 25 ? 10.195 -22.531 -9.938 1 96.31 25 LYS B N 1
ATOM 1519 C CA . LYS B 1 25 ? 9.43 -23.719 -9.57 1 96.31 25 LYS B CA 1
ATOM 1520 C C . LYS B 1 25 ? 7.926 -23.453 -9.68 1 96.31 25 LYS B C 1
ATOM 1522 O O . LYS B 1 25 ? 7.172 -24.312 -10.133 1 96.31 25 LYS B O 1
ATOM 1527 N N . PHE B 1 26 ? 7.57 -22.312 -9.227 1 96.12 26 PHE B N 1
ATOM 1528 C CA . PHE B 1 26 ? 6.18 -21.891 -9.336 1 96.12 26 PHE B CA 1
ATOM 1529 C C . PHE B 1 26 ? 5.723 -21.875 -10.789 1 96.12 26 PHE B C 1
ATOM 1531 O O . PHE B 1 26 ? 4.664 -22.406 -11.117 1 96.12 26 PHE B O 1
ATOM 1538 N N . PHE B 1 27 ? 6.531 -21.297 -11.664 1 96.94 27 PHE B N 1
ATOM 1539 C CA . PHE B 1 27 ? 6.238 -21.266 -13.094 1 96.94 27 PHE B CA 1
ATOM 1540 C C . PHE B 1 27 ? 6.07 -22.672 -13.648 1 96.94 27 PHE B C 1
ATOM 1542 O O . PHE B 1 27 ? 5.121 -22.938 -14.391 1 96.94 27 PHE B O 1
ATOM 1549 N N . ASN B 1 28 ? 6.945 -23.531 -13.289 1 96.19 28 ASN B N 1
ATOM 1550 C CA . ASN B 1 28 ? 6.922 -24.906 -13.766 1 96.19 28 ASN B CA 1
ATOM 1551 C C . ASN B 1 28 ? 5.688 -25.656 -13.266 1 96.19 28 ASN B C 1
ATOM 1553 O O . ASN B 1 28 ? 5.176 -26.547 -13.953 1 96.19 28 ASN B O 1
ATOM 1557 N N . SER B 1 29 ? 5.223 -25.219 -12.109 1 95.25 29 SER B N 1
ATOM 1558 C CA . SER B 1 29 ? 4.039 -25.859 -11.547 1 95.25 29 SER B CA 1
ATOM 1559 C C . SER B 1 29 ? 2.785 -25.484 -12.328 1 95.25 29 SER B C 1
ATOM 1561 O O . SER B 1 29 ? 1.794 -26.219 -12.312 1 95.25 29 SER B O 1
ATOM 1563 N N . LEU B 1 30 ? 2.852 -24.375 -12.961 1 96.38 30 LEU B N 1
ATOM 1564 C CA . LEU B 1 30 ? 1.722 -23.938 -13.781 1 96.38 30 LEU B CA 1
ATOM 1565 C C . LEU B 1 30 ? 1.83 -24.5 -15.195 1 96.38 30 LEU B C 1
ATOM 1567 O O . LEU B 1 30 ? 0.827 -24.906 -15.781 1 96.38 30 LEU B O 1
ATOM 1571 N N . ASP B 1 31 ? 3.029 -24.453 -15.719 1 96.56 31 ASP B N 1
ATOM 1572 C CA . ASP B 1 31 ? 3.293 -24.891 -17.094 1 96.56 31 ASP B CA 1
ATOM 1573 C C . ASP B 1 31 ? 3.359 -26.406 -17.188 1 96.56 31 ASP B C 1
ATOM 1575 O O . ASP B 1 31 ? 4.426 -26.969 -17.438 1 96.56 31 ASP B O 1
ATOM 1579 N N . ASN B 1 32 ? 2.229 -27.031 -17.312 1 93.5 32 ASN B N 1
ATOM 1580 C CA . ASN B 1 32 ? 2.119 -28.484 -17.234 1 93.5 32 ASN B CA 1
ATOM 1581 C C . ASN B 1 32 ? 2.725 -29.156 -18.469 1 93.5 32 ASN B C 1
ATOM 1583 O O . ASN B 1 32 ? 3.283 -30.25 -18.375 1 93.5 32 ASN B O 1
ATOM 1587 N N . ASP B 1 33 ? 2.613 -28.594 -19.641 1 94.62 33 ASP B N 1
ATOM 1588 C CA . ASP B 1 33 ? 3.104 -29.234 -20.859 1 94.62 33 ASP B CA 1
ATOM 1589 C C . ASP B 1 33 ? 4.531 -28.781 -21.172 1 94.62 33 ASP B C 1
ATOM 1591 O O . ASP B 1 33 ? 5.074 -29.141 -22.219 1 94.62 33 ASP B O 1
ATOM 1595 N N . ASN B 1 34 ? 5.121 -27.859 -20.344 1 95.06 34 ASN B N 1
ATOM 1596 C CA . ASN B 1 34 ? 6.516 -27.422 -20.422 1 95.06 34 ASN B CA 1
ATOM 1597 C C . ASN B 1 34 ? 6.832 -26.75 -21.75 1 95.06 34 ASN B C 1
ATOM 1599 O O . ASN B 1 34 ? 7.871 -27.031 -22.359 1 95.06 34 ASN B O 1
ATOM 1603 N N . ASP B 1 35 ? 5.938 -25.953 -22.266 1 95.56 35 ASP B N 1
ATOM 1604 C CA . ASP B 1 35 ? 6.188 -25.266 -23.531 1 95.56 35 ASP B CA 1
ATOM 1605 C C . ASP B 1 35 ? 6.691 -23.844 -23.281 1 95.56 35 ASP B C 1
ATOM 1607 O O . ASP B 1 35 ? 6.852 -23.062 -24.219 1 95.56 35 ASP B O 1
ATOM 1611 N N . GLY B 1 36 ? 6.785 -23.438 -22.047 1 95.56 36 GLY B N 1
ATOM 1612 C CA . GLY B 1 36 ? 7.371 -22.156 -21.688 1 95.56 36 GLY B CA 1
ATOM 1613 C C . GLY B 1 36 ? 6.344 -21.047 -21.562 1 95.56 36 GLY B C 1
ATOM 1614 O O . GLY B 1 36 ? 6.699 -19.875 -21.391 1 95.56 36 GLY B O 1
ATOM 1615 N N . LYS B 1 37 ? 5.125 -21.422 -21.703 1 96.94 37 LYS B N 1
ATOM 1616 C CA . LYS B 1 37 ? 4.016 -20.484 -21.531 1 96.94 37 LYS B CA 1
ATOM 1617 C C . LYS B 1 37 ? 2.887 -21.109 -20.719 1 96.94 37 LYS B C 1
ATOM 1619 O O . LYS B 1 37 ? 2.781 -22.344 -20.641 1 96.94 37 LYS B O 1
ATOM 1624 N N . VAL B 1 38 ? 2.121 -20.297 -20.047 1 97.94 38 VAL B N 1
ATOM 1625 C CA . VAL B 1 38 ? 0.998 -20.797 -19.266 1 97.94 38 VAL B CA 1
ATOM 1626 C C . VAL B 1 38 ? -0.317 -20.438 -19.953 1 97.94 38 VAL B C 1
ATOM 1628 O O . VAL B 1 38 ? -0.628 -19.266 -20.141 1 97.94 38 VAL B O 1
ATOM 1631 N N . SER B 1 39 ? -1.002 -21.453 -20.344 1 97.44 39 SER B N 1
ATOM 1632 C CA . SER B 1 39 ? -2.299 -21.234 -20.969 1 97.44 39 SER B CA 1
ATOM 1633 C C . SER B 1 39 ? -3.377 -20.938 -19.938 1 97.44 39 SER B C 1
ATOM 1635 O O . SER B 1 39 ? -3.158 -21.109 -18.734 1 97.44 39 SER B O 1
ATOM 1637 N N . LEU B 1 40 ? -4.535 -20.469 -20.516 1 96.69 40 LEU B N 1
ATOM 1638 C CA . LEU B 1 40 ? -5.664 -20.188 -19.641 1 96.69 40 LEU B CA 1
ATOM 1639 C C . LEU B 1 40 ? -6.086 -21.453 -18.891 1 96.69 40 LEU B C 1
ATOM 1641 O O . LEU B 1 40 ? -6.375 -21.391 -17.688 1 96.69 40 LEU B O 1
ATOM 1645 N N . HIS B 1 41 ? -6.109 -22.562 -19.578 1 96 41 HIS B N 1
ATOM 1646 C CA . HIS B 1 41 ? -6.504 -23.828 -18.984 1 96 41 HIS B CA 1
ATOM 1647 C C . HIS B 1 41 ? -5.555 -24.219 -17.859 1 96 41 HIS B C 1
ATOM 1649 O O . HIS B 1 41 ? -5.996 -24.688 -16.797 1 96 41 HIS B O 1
ATOM 1655 N N . GLU B 1 42 ? -4.277 -24.047 -18.062 1 97 42 GLU B N 1
ATOM 1656 C CA . GLU B 1 42 ? -3.279 -24.375 -17.047 1 97 42 GLU B CA 1
ATOM 1657 C C . GLU B 1 42 ? -3.398 -23.453 -15.844 1 97 42 GLU B C 1
ATOM 1659 O O . GLU B 1 42 ? -3.285 -23.906 -14.703 1 97 42 GLU B O 1
ATOM 1664 N N . PHE B 1 43 ? -3.656 -22.25 -16.156 1 96.88 43 PHE B N 1
ATOM 1665 C CA . PHE B 1 43 ? -3.811 -21.234 -15.109 1 96.88 43 PHE B CA 1
ATOM 1666 C C . PHE B 1 43 ? -5 -21.562 -14.219 1 96.88 43 PHE B C 1
ATOM 1668 O O . PHE B 1 43 ? -4.863 -21.625 -12.992 1 96.88 43 PHE B O 1
ATOM 1675 N N . LEU B 1 44 ? -6.137 -21.828 -14.797 1 95.12 44 LEU B N 1
ATOM 1676 C CA . LEU B 1 44 ? -7.359 -22.094 -14.055 1 95.12 44 LEU B CA 1
ATOM 1677 C C . LEU B 1 44 ? -7.223 -23.391 -13.25 1 95.12 44 LEU B C 1
ATOM 1679 O O . LEU B 1 44 ? -7.668 -23.469 -12.102 1 95.12 44 LEU B O 1
ATOM 1683 N N . GLY B 1 45 ? -6.676 -24.375 -13.859 1 92.38 45 GLY B N 1
ATOM 1684 C CA . GLY B 1 45 ? -6.449 -25.641 -13.172 1 92.38 45 GLY B CA 1
ATOM 1685 C C . GLY B 1 45 ? -5.586 -25.5 -11.93 1 92.38 45 GLY B C 1
ATOM 1686 O O . GLY B 1 45 ? -5.918 -26.031 -10.875 1 92.38 45 GLY B O 1
ATOM 1687 N N . PHE B 1 46 ? -4.531 -24.75 -12.078 1 93 46 PHE B N 1
ATOM 1688 C CA . PHE B 1 46 ? -3.617 -24.516 -10.961 1 93 46 PHE B CA 1
ATOM 1689 C C . PHE B 1 46 ? -4.309 -23.766 -9.836 1 93 46 PHE B C 1
ATOM 1691 O O . PHE B 1 46 ? -4.184 -24.125 -8.664 1 93 46 PHE B O 1
ATOM 1698 N N . MET B 1 47 ? -4.969 -22.703 -10.18 1 92.12 47 MET B N 1
ATOM 1699 C CA . MET B 1 47 ? -5.617 -21.844 -9.188 1 92.12 47 MET B CA 1
ATOM 1700 C C . MET B 1 47 ? -6.664 -22.625 -8.398 1 92.12 47 MET B C 1
ATOM 1702 O O . MET B 1 47 ? -6.781 -22.469 -7.18 1 92.12 47 MET B O 1
ATOM 1706 N N . GLN B 1 48 ? -7.367 -23.469 -9.055 1 89.38 48 GLN B N 1
ATOM 1707 C CA . GLN B 1 48 ? -8.375 -24.297 -8.406 1 89.38 48 GLN B CA 1
ATOM 1708 C C . GLN B 1 48 ? -7.727 -25.312 -7.465 1 89.38 48 GLN B C 1
ATOM 1710 O O . GLN B 1 48 ? -8.195 -25.516 -6.34 1 89.38 48 GLN B O 1
ATOM 1715 N N . GLN B 1 49 ? -6.703 -25.922 -7.918 1 89.75 49 GLN B N 1
ATOM 1716 C CA . GLN B 1 49 ? -6.012 -26.938 -7.137 1 89.75 49 GLN B CA 1
ATOM 1717 C C . GLN B 1 49 ? -5.402 -26.344 -5.871 1 89.75 49 GLN B C 1
ATOM 1719 O O . GLN B 1 49 ? -5.438 -26.953 -4.809 1 89.75 49 GLN B O 1
ATOM 1724 N N . GLU B 1 50 ? -4.855 -25.141 -5.984 1 89.75 50 GLU B N 1
ATOM 1725 C CA . GLU B 1 50 ? -4.156 -24.5 -4.867 1 89.75 50 GLU B CA 1
ATOM 1726 C C . GLU B 1 50 ? -5.129 -23.75 -3.967 1 89.75 50 GLU B C 1
ATOM 1728 O O . GLU B 1 50 ? -4.734 -23.219 -2.92 1 89.75 50 GLU B O 1
ATOM 1733 N N . GLY B 1 51 ? -6.324 -23.562 -4.367 1 84.81 51 GLY B N 1
ATOM 1734 C CA . GLY B 1 51 ? -7.332 -22.953 -3.52 1 84.81 51 GLY B CA 1
ATOM 1735 C C . GLY B 1 51 ? -7.426 -21.438 -3.703 1 84.81 51 GLY B C 1
ATOM 1736 O O . GLY B 1 51 ? -7.957 -20.734 -2.844 1 84.81 51 GLY B O 1
ATOM 1737 N N . HIS B 1 52 ? -6.852 -20.953 -4.703 1 85.56 52 HIS B N 1
ATOM 1738 C CA . HIS B 1 52 ? -6.977 -19.531 -5.035 1 85.56 52 HIS B CA 1
ATOM 1739 C C . HIS B 1 52 ? -8.227 -19.266 -5.863 1 85.56 52 HIS B C 1
ATOM 1741 O O . HIS B 1 52 ? -8.141 -18.75 -6.98 1 85.56 52 HIS B O 1
ATOM 1747 N N . THR B 1 53 ? -9.297 -19.469 -5.258 1 81.94 53 THR B N 1
ATOM 1748 C CA . THR B 1 53 ? -10.562 -19.484 -5.984 1 81.94 53 THR B CA 1
ATOM 1749 C C . THR B 1 53 ? -10.906 -18.094 -6.516 1 81.94 53 THR B C 1
ATOM 1751 O O . THR B 1 53 ? -11.375 -17.953 -7.648 1 81.94 53 THR B O 1
ATOM 1754 N N . LYS B 1 54 ? -10.617 -17.078 -5.785 1 82.69 54 LYS B N 1
ATOM 1755 C CA . LYS B 1 54 ? -10.961 -15.727 -6.215 1 82.69 54 LYS B CA 1
ATOM 1756 C C . LYS B 1 54 ? -10.117 -15.297 -7.414 1 82.69 54 LYS B C 1
ATOM 1758 O O . LYS B 1 54 ? -10.562 -14.508 -8.25 1 82.69 54 LYS B O 1
ATOM 1763 N N . MET B 1 55 ? -8.953 -15.883 -7.504 1 87.19 55 MET B N 1
ATOM 1764 C CA . MET B 1 55 ? -8.031 -15.523 -8.57 1 87.19 55 MET B CA 1
ATOM 1765 C C . MET B 1 55 ? -8.281 -16.359 -9.82 1 87.19 55 MET B C 1
ATOM 1767 O O . MET B 1 55 ? -7.828 -16 -10.914 1 87.19 55 MET B O 1
ATOM 1771 N N . SER B 1 56 ? -9.023 -17.406 -9.602 1 89.5 56 SER B N 1
ATOM 1772 C CA . SER B 1 56 ? -9.227 -18.359 -10.68 1 89.5 56 SER B CA 1
ATOM 1773 C C . SER B 1 56 ? -10.297 -17.875 -11.656 1 89.5 56 SER B C 1
ATOM 1775 O O . SER B 1 56 ? -11.391 -18.438 -11.719 1 89.5 56 SER B O 1
ATOM 1777 N N . ASN B 1 57 ? -9.984 -16.844 -12.406 1 90.31 57 ASN B N 1
ATOM 1778 C CA . ASN B 1 57 ? -10.93 -16.328 -13.391 1 90.31 57 ASN B CA 1
ATOM 1779 C C . ASN B 1 57 ? -10.219 -15.75 -14.609 1 90.31 57 ASN B C 1
ATOM 1781 O O . ASN B 1 57 ? -9.039 -15.391 -14.531 1 90.31 57 ASN B O 1
ATOM 1785 N N . ARG B 1 58 ? -10.953 -15.711 -15.688 1 91.69 58 ARG B N 1
ATOM 1786 C CA . ARG B 1 58 ? -10.414 -15.25 -16.969 1 91.69 58 ARG B CA 1
ATOM 1787 C C . ARG B 1 58 ? -10.031 -13.773 -16.891 1 91.69 58 ARG B C 1
ATOM 1789 O O . ARG B 1 58 ? -9.07 -13.352 -17.547 1 91.69 58 ARG B O 1
ATOM 1796 N N . HIS B 1 59 ? -10.758 -13.047 -16.156 1 91.38 59 HIS B N 1
ATOM 1797 C CA . HIS B 1 59 ? -10.516 -11.609 -16.062 1 91.38 59 HIS B CA 1
ATOM 1798 C C . HIS B 1 59 ? -9.148 -11.32 -15.453 1 91.38 59 HIS B C 1
ATOM 1800 O O . HIS B 1 59 ? -8.391 -10.492 -15.969 1 91.38 59 HIS B O 1
ATOM 1806 N N . PHE B 1 60 ? -8.875 -12.016 -14.391 1 92.81 60 PHE B N 1
ATOM 1807 C CA . PHE B 1 60 ? -7.578 -11.82 -13.758 1 92.81 60 PHE B CA 1
ATOM 1808 C C . PHE B 1 60 ? -6.457 -12.305 -14.672 1 92.81 60 PHE B C 1
ATOM 1810 O O . PHE B 1 60 ? -5.395 -11.68 -14.742 1 92.81 60 PHE B O 1
ATOM 1817 N N . PHE B 1 61 ? -6.699 -13.43 -15.344 1 95.31 61 PHE B N 1
ATOM 1818 C CA . PHE B 1 61 ? -5.746 -13.93 -16.328 1 95.31 61 PHE B CA 1
ATOM 1819 C C . PHE B 1 61 ? -5.426 -12.852 -17.359 1 95.31 61 PHE B C 1
ATOM 1821 O O . PHE B 1 61 ? -4.258 -12.633 -17.688 1 95.31 61 PHE B O 1
ATOM 1828 N N . GLU B 1 62 ? -6.398 -12.211 -17.844 1 93.81 62 GLU B N 1
ATOM 1829 C CA . GLU B 1 62 ? -6.23 -11.172 -18.859 1 93.81 62 GLU B CA 1
ATOM 1830 C C . GLU B 1 62 ? -5.484 -9.969 -18.297 1 93.81 62 GLU B C 1
ATOM 1832 O O . GLU B 1 62 ? -4.754 -9.297 -19.031 1 93.81 62 GLU B O 1
ATOM 1837 N N . GLU B 1 63 ? -5.672 -9.719 -17 1 91.19 63 GLU B N 1
ATOM 1838 C CA . GLU B 1 63 ? -4.945 -8.633 -16.359 1 91.19 63 GLU B CA 1
ATOM 1839 C C . GLU B 1 63 ? -3.453 -8.938 -16.281 1 91.19 63 GLU B C 1
ATOM 1841 O O . GLU B 1 63 ? -2.625 -8.023 -16.328 1 91.19 63 GLU B O 1
ATOM 1846 N N . LEU B 1 64 ? -3.172 -10.18 -16.141 1 94.44 64 LEU B N 1
ATOM 1847 C CA . LEU B 1 64 ? -1.779 -10.609 -16.062 1 94.44 64 LEU B CA 1
ATOM 1848 C C . LEU B 1 64 ? -1.144 -10.633 -17.453 1 94.44 64 LEU B C 1
ATOM 1850 O O . LEU B 1 64 ? 0.059 -10.398 -17.594 1 94.44 64 LEU B O 1
ATOM 1854 N N . ASP B 1 65 ? -1.948 -10.969 -18.453 1 95.75 65 ASP B N 1
ATOM 1855 C CA . ASP B 1 65 ? -1.477 -11.078 -19.828 1 95.75 65 ASP B CA 1
ATOM 1856 C C . ASP B 1 65 ? -1.262 -9.695 -20.438 1 95.75 65 ASP B C 1
ATOM 1858 O O . ASP B 1 65 ? -2.021 -9.273 -21.312 1 95.75 65 ASP B O 1
ATOM 1862 N N . LYS B 1 66 ? -0.164 -9.109 -20.172 1 92.94 66 LYS B N 1
ATOM 1863 C CA . LYS B 1 66 ? 0.129 -7.727 -20.531 1 92.94 66 LYS B CA 1
ATOM 1864 C C . LYS B 1 66 ? 0.226 -7.547 -22.031 1 92.94 66 LYS B C 1
ATOM 1866 O O . LYS B 1 66 ? -0.192 -6.52 -22.578 1 92.94 66 LYS B O 1
ATOM 1871 N N . ASP B 1 67 ? 0.708 -8.508 -22.75 1 93.25 67 ASP B N 1
ATOM 1872 C CA . ASP B 1 67 ? 0.922 -8.359 -24.188 1 93.25 67 ASP B CA 1
ATOM 1873 C C . ASP B 1 67 ? -0.246 -8.938 -24.984 1 93.25 67 ASP B C 1
ATOM 1875 O O . ASP B 1 67 ? -0.236 -8.922 -26.203 1 93.25 67 ASP B O 1
ATOM 1879 N N . GLY B 1 68 ? -1.2 -9.539 -24.328 1 94.12 68 GLY B N 1
ATOM 1880 C CA . GLY B 1 68 ? -2.398 -10.039 -24.984 1 94.12 68 GLY B CA 1
ATOM 1881 C C . GLY B 1 68 ? -2.139 -11.25 -25.859 1 94.12 68 GLY B C 1
ATOM 1882 O O . GLY B 1 68 ? -2.82 -11.453 -26.859 1 94.12 68 GLY B O 1
ATOM 1883 N N . SER B 1 69 ? -1.177 -12.055 -25.562 1 95.69 69 SER B N 1
ATOM 1884 C CA . SER B 1 69 ? -0.796 -13.203 -26.375 1 95.69 69 SER B CA 1
ATOM 1885 C C . SER B 1 69 ? -1.746 -14.375 -26.156 1 95.69 69 SER B C 1
ATOM 1887 O O . SER B 1 69 ? -1.755 -15.336 -26.938 1 95.69 69 SER B O 1
ATOM 1889 N N . GLY B 1 70 ? -2.49 -14.32 -25.078 1 96.38 70 GLY B N 1
ATOM 1890 C CA . GLY B 1 70 ? -3.367 -15.422 -24.719 1 96.38 70 GLY B CA 1
ATOM 1891 C C . GLY B 1 70 ? -2.707 -16.453 -23.828 1 96.38 70 GLY B C 1
ATOM 1892 O O . GLY B 1 70 ? -3.346 -17.422 -23.406 1 96.38 70 GLY B O 1
ATOM 1893 N N . THR B 1 71 ? -1.455 -16.234 -23.656 1 97.56 71 THR B N 1
ATOM 1894 C CA . THR B 1 71 ? -0.694 -17.047 -22.703 1 97.56 71 THR B CA 1
ATOM 1895 C C . THR B 1 71 ? 0.129 -16.172 -21.781 1 97.56 71 THR B C 1
ATOM 1897 O O . THR B 1 71 ? 0.293 -14.969 -22.031 1 97.56 71 THR B O 1
ATOM 1900 N N . LEU B 1 72 ? 0.489 -16.703 -20.609 1 97.88 72 LEU B N 1
ATOM 1901 C CA . LEU B 1 72 ? 1.354 -15.992 -19.688 1 97.88 72 LEU B CA 1
ATOM 1902 C C . LEU B 1 72 ? 2.799 -16.453 -19.812 1 97.88 72 LEU B C 1
ATOM 1904 O O . LEU B 1 72 ? 3.084 -17.656 -19.672 1 97.88 72 LEU B O 1
ATOM 1908 N N . GLU B 1 73 ? 3.643 -15.578 -20.172 1 96.94 73 GLU B N 1
ATOM 1909 C CA . GLU B 1 73 ? 5.074 -15.867 -20.141 1 96.94 73 GLU B CA 1
ATOM 1910 C C . GLU B 1 73 ? 5.652 -15.688 -18.75 1 96.94 73 GLU B C 1
ATOM 1912 O O . GLU B 1 73 ? 4.918 -15.406 -17.797 1 96.94 73 GLU B O 1
ATOM 1917 N N . PHE B 1 74 ? 6.895 -15.922 -18.562 1 96.81 74 PHE B N 1
ATOM 1918 C CA . PHE B 1 74 ? 7.5 -16.047 -17.25 1 96.81 74 PHE B CA 1
ATOM 1919 C C . PHE B 1 74 ? 7.254 -14.797 -16.422 1 96.81 74 PHE B C 1
ATOM 1921 O O . PHE B 1 74 ? 6.812 -14.891 -15.266 1 96.81 74 PHE B O 1
ATOM 1928 N N . MET B 1 75 ? 7.496 -13.617 -16.938 1 96.06 75 MET B N 1
ATOM 1929 C CA . MET B 1 75 ? 7.375 -12.406 -16.125 1 96.06 75 MET B CA 1
ATOM 1930 C C . MET B 1 75 ? 5.922 -12.141 -15.766 1 96.06 75 MET B C 1
ATOM 1932 O O . MET B 1 75 ? 5.637 -11.57 -14.711 1 96.06 75 MET B O 1
ATOM 1936 N N . GLU B 1 76 ? 5.012 -12.516 -16.641 1 96.94 76 GLU B N 1
ATOM 1937 C CA . GLU B 1 76 ? 3.594 -12.383 -16.312 1 96.94 76 GLU B CA 1
ATOM 1938 C C . GLU B 1 76 ? 3.186 -13.352 -15.203 1 96.94 76 GLU B C 1
ATOM 1940 O O . GLU B 1 76 ? 2.369 -13.008 -14.344 1 96.94 76 GLU B O 1
ATOM 1945 N N . VAL B 1 77 ? 3.824 -14.555 -15.227 1 96.94 77 VAL B N 1
ATOM 1946 C CA . VAL B 1 77 ? 3.6 -15.508 -14.148 1 96.94 77 VAL B CA 1
ATOM 1947 C C . VAL B 1 77 ? 4.27 -15.008 -12.875 1 96.94 77 VAL B C 1
ATOM 1949 O O . VAL B 1 77 ? 3.75 -15.219 -11.773 1 96.94 77 VAL B O 1
ATOM 1952 N N . MET B 1 78 ? 5.395 -14.328 -13.078 1 95.81 78 MET B N 1
ATOM 1953 C CA . MET B 1 78 ? 6.059 -13.727 -11.922 1 95.81 78 MET B CA 1
ATOM 1954 C C . MET B 1 78 ? 5.148 -12.719 -11.234 1 95.81 78 MET B C 1
ATOM 1956 O O . MET B 1 78 ? 5.191 -12.57 -10.008 1 95.81 78 MET B O 1
ATOM 1960 N N . ALA B 1 79 ? 4.402 -12.023 -12.016 1 95.81 79 ALA B N 1
ATOM 1961 C CA . ALA B 1 79 ? 3.432 -11.102 -11.445 1 95.81 79 ALA B CA 1
ATOM 1962 C C . ALA B 1 79 ? 2.42 -11.844 -10.57 1 95.81 79 ALA B C 1
ATOM 1964 O O . ALA B 1 79 ? 2.059 -11.367 -9.492 1 95.81 79 ALA B O 1
ATOM 1965 N N . LEU B 1 80 ? 1.96 -12.945 -11.078 1 95.12 80 LEU B N 1
ATOM 1966 C CA . LEU B 1 80 ? 1.065 -13.781 -10.281 1 95.12 80 LEU B CA 1
ATOM 1967 C C . LEU B 1 80 ? 1.746 -14.242 -9 1 95.12 80 LEU B C 1
ATOM 1969 O O . LEU B 1 80 ? 1.147 -14.195 -7.922 1 95.12 80 LEU B O 1
ATOM 1973 N N . TYR B 1 81 ? 2.953 -14.703 -9.141 1 94.62 81 TYR B N 1
ATOM 1974 C CA . TYR B 1 81 ? 3.736 -15.148 -7.996 1 94.62 81 TYR B CA 1
ATOM 1975 C C . TYR B 1 81 ? 3.863 -14.039 -6.961 1 94.62 81 TYR B C 1
ATOM 1977 O O . TYR B 1 81 ? 3.662 -14.273 -5.766 1 94.62 81 TYR B O 1
ATOM 1985 N N . TYR B 1 82 ? 4.168 -12.891 -7.402 1 94 82 TYR B N 1
ATOM 1986 C CA . TYR B 1 82 ? 4.305 -11.719 -6.539 1 94 82 TYR B CA 1
ATOM 1987 C C . TYR B 1 82 ? 2.992 -11.414 -5.824 1 94 82 TYR B C 1
ATOM 1989 O O . TYR B 1 82 ? 2.984 -11.125 -4.625 1 94 82 TYR B O 1
ATOM 1997 N N . VAL B 1 83 ? 1.925 -11.445 -6.57 1 93.44 83 VAL B N 1
ATOM 1998 C CA . VAL B 1 83 ? 0.612 -11.148 -6.008 1 93.44 83 VAL B CA 1
ATOM 1999 C C . VAL B 1 83 ? 0.309 -12.125 -4.871 1 93.44 83 VAL B C 1
ATOM 2001 O O . VAL B 1 83 ? -0.135 -11.711 -3.795 1 93.44 83 VAL B O 1
ATOM 2004 N N . ILE B 1 84 ? 0.584 -13.359 -5.074 1 91.44 84 ILE B N 1
ATOM 2005 C CA . ILE B 1 84 ? 0.32 -14.398 -4.078 1 91.44 84 ILE B CA 1
ATOM 2006 C C . ILE B 1 84 ? 1.21 -14.18 -2.859 1 91.44 84 ILE B C 1
ATOM 2008 O O . ILE B 1 84 ? 0.733 -14.211 -1.722 1 91.44 84 ILE B O 1
ATOM 2012 N N . LYS B 1 85 ? 2.438 -13.859 -3.076 1 91 85 LYS B N 1
ATOM 2013 C CA . LYS B 1 85 ? 3.402 -13.727 -1.988 1 91 85 LYS B CA 1
ATOM 2014 C C . LYS B 1 85 ? 3.186 -12.43 -1.215 1 91 85 LYS B C 1
ATOM 2016 O O . LYS B 1 85 ? 3.424 -12.375 -0.006 1 91 85 LYS B O 1
ATOM 2021 N N . SER B 1 86 ? 2.736 -11.398 -1.858 1 92.56 86 SER B N 1
ATOM 2022 C CA . SER B 1 86 ? 2.547 -10.102 -1.217 1 92.56 86 SER B CA 1
ATOM 2023 C C . SER B 1 86 ? 1.176 -10.008 -0.556 1 92.56 86 SER B C 1
ATOM 2025 O O . SER B 1 86 ? 0.905 -9.062 0.192 1 92.56 86 SER B O 1
ATOM 2027 N N . GLY B 1 87 ? 0.293 -10.922 -0.898 1 89.81 87 GLY B N 1
ATOM 2028 C CA . GLY B 1 87 ? -1.01 -10.961 -0.254 1 89.81 87 GLY B CA 1
ATOM 2029 C C . GLY B 1 87 ? -1.942 -9.859 -0.719 1 89.81 87 GLY B C 1
ATOM 2030 O O . GLY B 1 87 ? -2.834 -9.438 0.021 1 89.81 87 GLY B O 1
ATOM 2031 N N . ARG B 1 88 ? -1.735 -9.359 -1.883 1 90.94 88 ARG B N 1
ATOM 2032 C CA . ARG B 1 88 ? -2.654 -8.367 -2.424 1 90.94 88 ARG B CA 1
ATOM 2033 C C . ARG B 1 88 ? -4.062 -8.938 -2.557 1 90.94 88 ARG B C 1
ATOM 2035 O O . ARG B 1 88 ? -4.242 -10.055 -3.041 1 90.94 88 ARG B O 1
ATOM 2042 N N . PRO B 1 89 ? -5 -8.172 -2.186 1 92.69 89 PRO B N 1
ATOM 2043 C CA . PRO B 1 89 ? -6.316 -8.789 -2.01 1 92.69 89 PRO B CA 1
ATOM 2044 C C . PRO B 1 89 ? -7.25 -8.539 -3.193 1 92.69 89 PRO B C 1
ATOM 2046 O O . PRO B 1 89 ? -6.945 -7.715 -4.059 1 92.69 89 PRO B O 1
ATOM 2049 N N . PHE B 1 90 ? -8.242 -9.383 -3.174 1 92.62 90 PHE B N 1
ATOM 2050 C CA . PHE B 1 90 ? -9.438 -9.125 -3.971 1 92.62 90 PHE B CA 1
ATOM 2051 C C . PHE B 1 90 ? -10.508 -8.438 -3.133 1 92.62 90 PHE B C 1
ATOM 2053 O O . PHE B 1 90 ? -10.68 -8.75 -1.953 1 92.62 90 PHE B O 1
ATOM 2060 N N . CYS B 1 91 ? -11.227 -7.57 -3.803 1 94.94 91 CYS B N 1
ATOM 2061 C CA . CYS B 1 91 ? -12.258 -6.812 -3.105 1 94.94 91 CYS B CA 1
ATOM 2062 C C . CYS B 1 91 ? -13.406 -7.727 -2.674 1 94.94 91 CYS B C 1
ATOM 2064 O O . CYS B 1 91 ? -13.938 -8.484 -3.484 1 94.94 91 CYS B O 1
ATOM 2066 N N . SER B 1 92 ? -13.836 -7.598 -1.449 1 94.5 92 SER B N 1
ATOM 2067 C CA . SER B 1 92 ? -14.938 -8.406 -0.926 1 94.5 92 SER B CA 1
ATOM 2068 C C . SER B 1 92 ? -16.281 -7.859 -1.367 1 94.5 92 SER B C 1
ATOM 2070 O O . SER B 1 92 ? -17.312 -8.523 -1.208 1 94.5 92 SER B O 1
ATOM 2072 N N . GLY B 1 93 ? -16.328 -6.691 -1.891 1 94.69 93 GLY B N 1
ATOM 2073 C CA . GLY B 1 93 ? -17.547 -6.082 -2.383 1 94.69 93 GLY B CA 1
ATOM 2074 C C . GLY B 1 93 ? -17.828 -6.375 -3.848 1 94.69 93 GLY B C 1
ATOM 2075 O O . GLY B 1 93 ? -18.875 -6.902 -4.199 1 94.69 93 GLY B O 1
ATOM 2076 N N . CYS B 1 94 ? -16.859 -6.211 -4.707 1 94.56 94 CYS B N 1
ATOM 2077 C CA . CYS B 1 94 ? -17.078 -6.316 -6.145 1 94.56 94 CYS B CA 1
ATOM 2078 C C . CYS B 1 94 ? -16.25 -7.453 -6.742 1 94.56 94 CYS B C 1
ATOM 2080 O O . CYS B 1 94 ? -16.297 -7.699 -7.945 1 94.56 94 CYS B O 1
ATOM 2082 N N . ASP B 1 95 ? -15.352 -8.094 -6.035 1 91.94 95 ASP B N 1
ATOM 2083 C CA . ASP B 1 95 ? -14.555 -9.266 -6.402 1 91.94 95 ASP B CA 1
ATOM 2084 C C . ASP B 1 95 ? -13.43 -8.883 -7.352 1 91.94 95 ASP B C 1
ATOM 2086 O O . ASP B 1 95 ? -12.781 -9.758 -7.941 1 91.94 95 ASP B O 1
ATOM 2090 N N . GLU B 1 96 ? -13.18 -7.594 -7.469 1 91.62 96 GLU B N 1
ATOM 2091 C CA . GLU B 1 96 ? -12.094 -7.164 -8.344 1 91.62 96 GLU B CA 1
ATOM 2092 C C . GLU B 1 96 ? -10.75 -7.207 -7.613 1 91.62 96 GLU B C 1
ATOM 2094 O O . GLU B 1 96 ? -10.695 -7.031 -6.395 1 91.62 96 GLU B O 1
ATOM 2099 N N . PHE B 1 97 ? -9.703 -7.52 -8.414 1 92.25 97 PHE B N 1
ATOM 2100 C CA . PHE B 1 97 ? -8.344 -7.465 -7.891 1 92.25 97 PHE B CA 1
ATOM 2101 C C . PHE B 1 97 ? -7.953 -6.031 -7.543 1 92.25 97 PHE B C 1
ATOM 2103 O O . PHE B 1 97 ? -8.172 -5.113 -8.336 1 92.25 97 PHE B O 1
ATOM 2110 N N . ILE B 1 98 ? -7.367 -5.863 -6.324 1 92.81 98 ILE B N 1
ATOM 2111 C CA . ILE B 1 98 ? -7.02 -4.52 -5.875 1 92.81 98 ILE B CA 1
ATOM 2112 C C . ILE B 1 98 ? -5.523 -4.285 -6.055 1 92.81 98 ILE B C 1
ATOM 2114 O O . ILE B 1 98 ? -4.707 -4.883 -5.348 1 92.81 98 ILE B O 1
ATOM 2118 N N . LEU B 1 99 ? -5.121 -3.391 -6.902 1 89.5 99 LEU B N 1
ATOM 2119 C CA . LEU B 1 99 ? -3.723 -3.111 -7.207 1 89.5 99 LEU B CA 1
ATOM 2120 C C . LEU B 1 99 ? -3.162 -2.047 -6.27 1 89.5 99 LEU B C 1
ATOM 2122 O O . LEU B 1 99 ? -1.996 -2.111 -5.879 1 89.5 99 LEU B O 1
ATOM 2126 N N . GLY B 1 100 ? -3.977 -1.098 -5.902 1 91.12 100 GLY B N 1
ATOM 2127 C CA . GLY B 1 100 ? -3.514 0.038 -5.121 1 91.12 100 GLY B CA 1
ATOM 2128 C C . GLY B 1 100 ? -3.998 0.012 -3.682 1 91.12 100 GLY B C 1
ATOM 2129 O O . GLY B 1 100 ? -3.863 -1.003 -2.996 1 91.12 100 GLY B O 1
ATOM 2130 N N . MET B 1 101 ? -4.457 1.014 -3.264 1 94 101 MET B N 1
ATOM 2131 C CA . MET B 1 101 ? -4.945 1.172 -1.897 1 94 101 MET B CA 1
ATOM 2132 C C . MET B 1 101 ? -6.227 0.377 -1.684 1 94 101 MET B C 1
ATOM 2134 O O . MET B 1 101 ? -7.047 0.255 -2.596 1 94 101 MET B O 1
ATOM 2138 N N . TYR B 1 102 ? -6.344 -0.163 -0.543 1 95.06 102 TYR B N 1
ATOM 2139 C CA . TYR B 1 102 ? -7.547 -0.878 -0.131 1 95.06 102 TYR B CA 1
ATOM 2140 C C . TYR B 1 102 ? -7.812 -0.689 1.357 1 95.06 102 TYR B C 1
ATOM 2142 O O . TYR B 1 102 ? -6.941 -0.221 2.094 1 95.06 102 TYR B O 1
ATOM 2150 N N . PHE B 1 103 ? -9.016 -1.035 1.763 1 94.81 103 PHE B N 1
ATOM 2151 C CA . PHE B 1 103 ? -9.406 -0.966 3.166 1 94.81 103 PHE B CA 1
ATOM 2152 C C . PHE B 1 103 ? -9.594 -2.363 3.746 1 94.81 103 PHE B C 1
ATOM 2154 O O . PHE B 1 103 ? -10.156 -3.242 3.092 1 94.81 103 PHE B O 1
ATOM 2161 N N . THR B 1 104 ? -9.062 -2.543 4.934 1 95.44 104 THR B N 1
ATOM 2162 C CA . THR B 1 104 ? -9.078 -3.844 5.594 1 95.44 104 THR B CA 1
ATOM 2163 C C . THR B 1 104 ? -9.688 -3.736 6.984 1 95.44 104 THR B C 1
ATOM 2165 O O . THR B 1 104 ? -9.445 -2.764 7.703 1 95.44 104 THR B O 1
ATOM 2168 N N . CYS B 1 105 ? -10.547 -4.723 7.309 1 94.44 105 CYS B N 1
ATOM 2169 C CA . CYS B 1 105 ? -11.031 -4.809 8.68 1 94.44 105 CYS B CA 1
ATOM 2170 C C . CYS B 1 105 ? -9.891 -5.098 9.648 1 94.44 105 CYS B C 1
ATOM 2172 O O . CYS B 1 105 ? -9.266 -6.156 9.57 1 94.44 105 CYS B O 1
ATOM 2174 N N . SER B 1 106 ? -9.602 -4.156 10.547 1 90.5 106 SER B N 1
ATOM 2175 C CA . SER B 1 106 ? -8.461 -4.285 11.445 1 90.5 106 SER B CA 1
ATOM 2176 C C . SER B 1 106 ? -8.688 -5.395 12.469 1 90.5 106 SER B C 1
ATOM 2178 O O . SER B 1 106 ? -7.73 -5.996 12.961 1 90.5 106 SER B O 1
ATOM 2180 N N . LYS B 1 107 ? -9.906 -5.734 12.773 1 87.75 107 LYS B N 1
ATOM 2181 C CA . LYS B 1 107 ? -10.227 -6.801 13.719 1 87.75 107 LYS B CA 1
ATOM 2182 C C . LYS B 1 107 ? -9.953 -8.172 13.109 1 87.75 107 LYS B C 1
ATOM 2184 O O . LYS B 1 107 ? -9.469 -9.078 13.797 1 87.75 107 LYS B O 1
ATOM 2189 N N . CYS B 1 108 ? -10.297 -8.25 11.875 1 90.56 108 CYS B N 1
ATOM 2190 C CA . CYS B 1 108 ? -10.133 -9.531 11.195 1 90.56 108 CYS B CA 1
ATOM 2191 C C . CYS B 1 108 ? -8.695 -9.727 10.742 1 90.56 108 CYS B C 1
ATOM 2193 O O . CYS B 1 108 ? -8.289 -10.844 10.43 1 90.56 108 CYS B O 1
ATOM 2195 N N . PHE B 1 109 ? -7.91 -8.664 10.68 1 89.94 109 PHE B N 1
ATOM 2196 C CA . PHE B 1 109 ? -6.578 -8.719 10.086 1 89.94 109 PHE B CA 1
ATOM 2197 C C . PHE B 1 109 ? -5.695 -9.719 10.828 1 89.94 109 PHE B C 1
ATOM 2199 O O . PHE B 1 109 ? -4.984 -10.508 10.195 1 89.94 109 PHE B O 1
ATOM 2206 N N . GLU B 1 110 ? -5.645 -9.719 12.195 1 77.88 110 GLU B N 1
ATOM 2207 C CA . GLU B 1 110 ? -4.738 -10.602 12.922 1 77.88 110 GLU B CA 1
ATOM 2208 C C . GLU B 1 110 ? -5.477 -11.828 13.453 1 77.88 110 GLU B C 1
ATOM 2210 O O . GLU B 1 110 ? -4.887 -12.656 14.148 1 77.88 110 GLU B O 1
ATOM 2215 N N . ASN B 1 111 ? -6.82 -11.914 13.359 1 72 111 ASN B N 1
ATOM 2216 C CA . ASN B 1 111 ? -7.551 -13.008 13.992 1 72 111 ASN B CA 1
ATOM 2217 C C . ASN B 1 111 ? -7.848 -14.133 13.008 1 72 111 ASN B C 1
ATOM 2219 O O . ASN B 1 111 ? -8.391 -15.172 13.383 1 72 111 ASN B O 1
ATOM 2223 N N . GLY B 1 112 ? -7.438 -13.977 11.773 1 62.31 112 GLY B N 1
ATOM 2224 C CA . GLY B 1 112 ? -7.895 -15.086 10.953 1 62.31 112 GLY B CA 1
ATOM 2225 C C . GLY B 1 112 ? -7.133 -15.219 9.648 1 62.31 112 GLY B C 1
ATOM 2226 O O . GLY B 1 112 ? -6.195 -14.469 9.391 1 62.31 112 GLY B O 1
ATOM 2227 N N . ASP B 1 113 ? -7.504 -16.312 8.945 1 59.91 113 ASP B N 1
ATOM 2228 C CA . ASP B 1 113 ? -6.879 -16.719 7.691 1 59.91 113 ASP B CA 1
ATOM 2229 C C . ASP B 1 113 ? -7.215 -15.727 6.578 1 59.91 113 ASP B C 1
ATOM 2231 O O . ASP B 1 113 ? -6.551 -15.703 5.535 1 59.91 113 ASP B O 1
ATOM 2235 N N . ASN B 1 114 ? -8.445 -15.008 7.02 1 65.69 114 ASN B N 1
ATOM 2236 C CA . ASN B 1 114 ? -8.812 -14.211 5.855 1 65.69 114 ASN B CA 1
ATOM 2237 C C . ASN B 1 114 ? -9.07 -12.758 6.227 1 65.69 114 ASN B C 1
ATOM 2239 O O . ASN B 1 114 ? -9.883 -12.469 7.109 1 65.69 114 ASN B O 1
ATOM 2243 N N . SER B 1 115 ? -8.289 -11.914 5.773 1 83.88 115 SER B N 1
ATOM 2244 C CA . SER B 1 115 ? -8.562 -10.492 5.934 1 83.88 115 SER B CA 1
ATOM 2245 C C . SER B 1 115 ? -9.719 -10.047 5.039 1 83.88 115 SER B C 1
ATOM 2247 O O . SER B 1 115 ? -9.953 -10.633 3.982 1 83.88 115 SER B O 1
ATOM 2249 N N . PHE B 1 116 ? -10.648 -9.273 5.578 1 93.44 116 PHE B N 1
ATOM 2250 C CA . PHE B 1 116 ? -11.734 -8.664 4.816 1 93.44 116 PHE B CA 1
ATOM 2251 C C . PHE B 1 116 ? -11.297 -7.328 4.223 1 93.44 116 PHE B C 1
ATOM 2253 O O . PHE B 1 116 ? -11.078 -6.359 4.953 1 93.44 116 PHE B O 1
ATOM 2260 N N . CYS B 1 117 ? -11.141 -7.309 2.934 1 95.62 117 CYS B N 1
ATOM 2261 C CA . CYS B 1 117 ? -10.633 -6.129 2.246 1 95.62 117 CYS B CA 1
ATOM 2262 C C . CYS B 1 117 ? -11.625 -5.629 1.208 1 95.62 117 CYS B C 1
ATOM 2264 O O . CYS B 1 117 ? -12.297 -6.426 0.545 1 95.62 117 CYS B O 1
ATOM 2266 N N . VAL B 1 118 ? -11.727 -4.352 1.054 1 95.88 118 VAL B N 1
ATOM 2267 C CA . VAL B 1 118 ? -12.609 -3.752 0.054 1 95.88 118 VAL B CA 1
ATOM 2268 C C . VAL B 1 118 ? -11.875 -2.633 -0.677 1 95.88 118 VAL B C 1
ATOM 2270 O O . VAL B 1 118 ? -10.992 -1.98 -0.105 1 95.88 118 VAL B O 1
ATOM 2273 N N . CYS B 1 119 ? -12.242 -2.465 -1.952 1 95.94 119 CYS B N 1
ATOM 2274 C CA . CYS B 1 119 ? -11.656 -1.383 -2.734 1 95.94 119 CYS B CA 1
ATOM 2275 C C . CYS B 1 119 ? -12.227 -0.034 -2.314 1 95.94 119 CYS B C 1
ATOM 2277 O O . CYS B 1 119 ? -13.242 0.024 -1.618 1 95.94 119 CYS B O 1
ATOM 2279 N N . PRO B 1 120 ? -11.586 1.071 -2.707 1 94.81 120 PRO B N 1
ATOM 2280 C CA . PRO B 1 120 ? -12.055 2.395 -2.297 1 94.81 120 PRO B CA 1
ATOM 2281 C C . PRO B 1 120 ? -13.484 2.68 -2.756 1 94.81 120 PRO B C 1
ATOM 2283 O O . PRO B 1 120 ? -14.266 3.301 -2.023 1 94.81 120 PRO B O 1
ATOM 2286 N N . LYS B 1 121 ? -13.828 2.242 -3.902 1 94.44 121 LYS B N 1
ATOM 2287 C CA . LYS B 1 121 ? -15.172 2.488 -4.414 1 94.44 121 LYS B CA 1
ATOM 2288 C C . LYS B 1 121 ? -16.219 1.759 -3.582 1 94.44 121 LYS B C 1
ATOM 2290 O O . LYS B 1 121 ? -17.219 2.352 -3.18 1 94.44 121 LYS B O 1
ATOM 2295 N N . CYS B 1 122 ? -16.016 0.475 -3.361 1 96.62 122 CYS B N 1
ATOM 2296 C CA . CYS B 1 122 ? -16.938 -0.313 -2.555 1 96.62 122 CYS B CA 1
ATOM 2297 C C . CYS B 1 122 ? -17 0.22 -1.129 1 96.62 122 CYS B C 1
ATOM 2299 O O . CYS B 1 122 ? -18.062 0.165 -0.492 1 96.62 122 CYS B O 1
ATOM 2301 N N . PHE B 1 123 ? -15.914 0.695 -0.626 1 95.44 123 PHE B N 1
ATOM 2302 C CA . PHE B 1 123 ? -15.891 1.279 0.71 1 95.44 123 PHE B CA 1
ATOM 2303 C C . PHE B 1 123 ? -16.703 2.568 0.75 1 95.44 123 PHE B C 1
ATOM 2305 O O . PHE B 1 123 ? -17.469 2.793 1.687 1 95.44 123 PHE B O 1
ATOM 2312 N N . ASP B 1 124 ? -16.516 3.352 -0.214 1 93.94 124 ASP B N 1
ATOM 2313 C CA . ASP B 1 124 ? -17.203 4.633 -0.294 1 93.94 124 ASP B CA 1
ATOM 2314 C C . ASP B 1 124 ? -18.719 4.43 -0.402 1 93.94 124 ASP B C 1
ATOM 2316 O O . ASP B 1 124 ? -19.484 5.125 0.256 1 93.94 124 ASP B O 1
ATOM 2320 N N . ASP B 1 125 ? -19.125 3.426 -1.135 1 95.06 125 ASP B N 1
ATOM 2321 C CA . ASP B 1 125 ? -20.531 3.193 -1.441 1 95.06 125 ASP B CA 1
ATOM 2322 C C . ASP B 1 125 ? -21.141 2.201 -0.459 1 95.06 125 ASP B C 1
ATOM 2324 O O . ASP B 1 125 ? -22.312 1.832 -0.596 1 95.06 125 ASP B O 1
ATOM 2328 N N . ASP B 1 126 ? -20.344 1.762 0.447 1 94.88 126 ASP B N 1
ATOM 2329 C CA . ASP B 1 126 ? -20.812 0.744 1.386 1 94.88 126 ASP B CA 1
ATOM 2330 C C . ASP B 1 126 ? -21.328 -0.49 0.648 1 94.88 126 ASP B C 1
ATOM 2332 O O . ASP B 1 126 ? -22.375 -1.025 0.987 1 94.88 126 ASP B O 1
ATOM 2336 N N . HIS B 1 127 ? -20.609 -0.834 -0.441 1 95.88 127 HIS B N 1
ATOM 2337 C CA . HIS B 1 127 ? -20.969 -2.012 -1.222 1 95.88 127 HIS B CA 1
ATOM 2338 C C . HIS B 1 127 ? -20.297 -3.268 -0.669 1 95.88 127 HIS B C 1
ATOM 2340 O O . HIS B 1 127 ? -19.531 -3.922 -1.366 1 95.88 127 HIS B O 1
ATOM 2346 N N . PHE B 1 128 ? -20.625 -3.604 0.551 1 95.5 128 PHE B N 1
ATOM 2347 C CA . PHE B 1 128 ? -20.172 -4.809 1.232 1 95.5 128 PHE B CA 1
ATOM 2348 C C . PHE B 1 128 ? -20.953 -5.031 2.521 1 95.5 128 PHE B C 1
ATOM 2350 O O . PHE B 1 128 ? -21.625 -4.121 3.014 1 95.5 128 PHE B O 1
ATOM 2357 N N . VAL B 1 129 ? -21.016 -6.273 3.049 1 95.5 129 VAL B N 1
ATOM 2358 C CA . VAL B 1 129 ? -21.625 -6.633 4.324 1 95.5 129 VAL B CA 1
ATOM 2359 C C . VAL B 1 129 ? -20.578 -7.246 5.246 1 95.5 129 VAL B C 1
ATOM 2361 O O . VAL B 1 129 ? -19.953 -8.258 4.906 1 95.5 129 VAL B O 1
ATOM 2364 N N . HIS B 1 130 ? -20.391 -6.582 6.293 1 93.31 130 HIS B N 1
ATOM 2365 C CA . HIS B 1 130 ? -19.406 -7.062 7.262 1 93.31 130 HIS B CA 1
ATOM 2366 C C . HIS B 1 130 ? -19.828 -6.715 8.688 1 93.31 130 HIS B C 1
ATOM 2368 O O . HIS B 1 130 ? -20.484 -5.691 8.914 1 93.31 130 HIS B O 1
ATOM 2374 N N . GLU B 1 131 ? -19.359 -7.566 9.648 1 92.69 131 GLU B N 1
ATOM 2375 C CA . GLU B 1 131 ? -19.812 -7.434 11.031 1 92.69 131 GLU B CA 1
ATOM 2376 C C . GLU B 1 131 ? -19.016 -6.367 11.773 1 92.69 131 GLU B C 1
ATOM 2378 O O . GLU B 1 131 ? -19.516 -5.754 12.719 1 92.69 131 GLU B O 1
ATOM 2383 N N . HIS B 1 132 ? -17.781 -6.082 11.445 1 90.69 132 HIS B N 1
ATOM 2384 C CA . HIS B 1 132 ? -16.922 -5.109 12.117 1 90.69 132 HIS B CA 1
ATOM 2385 C C . HIS B 1 132 ? -16.906 -3.779 11.375 1 90.69 132 HIS B C 1
ATOM 2387 O O . HIS B 1 132 ? -17.125 -3.74 10.156 1 90.69 132 HIS B O 1
ATOM 2393 N N . ASP B 1 133 ? -16.641 -2.695 12.109 1 88.5 133 ASP B N 1
ATOM 2394 C CA . ASP B 1 133 ? -16.656 -1.368 11.508 1 88.5 133 ASP B CA 1
ATOM 2395 C C . ASP B 1 133 ? -15.289 -0.702 11.602 1 88.5 133 ASP B C 1
ATOM 2397 O O . ASP B 1 133 ? -15.141 0.478 11.273 1 88.5 133 ASP B O 1
ATOM 2401 N N . GLN B 1 134 ? -14.344 -1.413 11.992 1 89.44 134 GLN B N 1
ATOM 2402 C CA . GLN B 1 134 ? -13 -0.87 12.133 1 89.44 134 GLN B CA 1
ATOM 2403 C C . GLN B 1 134 ? -12.156 -1.167 10.898 1 89.44 134 GLN B C 1
ATOM 2405 O O . GLN B 1 134 ? -11.547 -2.236 10.797 1 89.44 134 GLN B O 1
ATOM 2410 N N . PHE B 1 135 ? -12.102 -0.198 10.031 1 93.19 135 PHE B N 1
ATOM 2411 C CA . PHE B 1 135 ? -11.352 -0.375 8.789 1 93.19 135 PHE B CA 1
ATOM 2412 C C . PHE B 1 135 ? -10.203 0.624 8.711 1 93.19 135 PHE B C 1
ATOM 2414 O O . PHE B 1 135 ? -10.344 1.774 9.125 1 93.19 135 PHE B O 1
ATOM 2421 N N . LEU B 1 136 ? -9.109 0.188 8.211 1 93.5 136 LEU B N 1
ATOM 2422 C CA . LEU B 1 136 ? -7.953 1.017 7.871 1 93.5 136 LEU B CA 1
ATOM 2423 C C . LEU B 1 136 ? -7.457 0.708 6.461 1 93.5 136 LEU B C 1
ATOM 2425 O O . LEU B 1 136 ? -7.562 -0.428 5.996 1 93.5 136 LEU B O 1
ATOM 2429 N N . ASP B 1 137 ? -7 1.714 5.859 1 94.25 137 ASP B N 1
ATOM 2430 C CA . ASP B 1 137 ? -6.34 1.401 4.594 1 94.25 137 ASP B CA 1
ATOM 2431 C C . ASP B 1 137 ? -4.969 0.779 4.828 1 94.25 137 ASP B C 1
ATOM 2433 O O . ASP B 1 137 ? -4.441 0.819 5.941 1 94.25 137 ASP B O 1
ATOM 2437 N N . ASN B 1 138 ? -4.43 0.205 3.762 1 95.25 138 ASN B N 1
ATOM 2438 C CA . ASN B 1 138 ? -3.225 -0.604 3.91 1 95.25 138 ASN B CA 1
ATOM 2439 C C . ASN B 1 138 ? -2.02 0.25 4.293 1 95.25 138 ASN B C 1
ATOM 2441 O O . ASN B 1 138 ? -1.04 -0.261 4.84 1 95.25 138 ASN B O 1
ATOM 2445 N N . TYR B 1 139 ? -2.027 1.554 4.086 1 94.94 139 TYR B N 1
ATOM 2446 C CA . TYR B 1 139 ? -0.939 2.42 4.523 1 94.94 139 TYR B CA 1
ATOM 2447 C C . TYR B 1 139 ? -1.054 2.732 6.008 1 94.94 139 TYR B C 1
ATOM 2449 O O . TYR B 1 139 ? -0.086 2.58 6.758 1 94.94 139 TYR B O 1
ATOM 2457 N N . ALA B 1 140 ? -2.223 3.123 6.414 1 93.38 140 ALA B N 1
ATOM 2458 C CA . ALA B 1 140 ? -2.467 3.416 7.824 1 93.38 140 ALA B CA 1
ATOM 2459 C C . ALA B 1 140 ? -2.273 2.168 8.68 1 93.38 140 ALA B C 1
ATOM 2461 O O . ALA B 1 140 ? -1.771 2.252 9.805 1 93.38 140 ALA B O 1
ATOM 2462 N N . LEU B 1 141 ? -2.682 1.047 8.148 1 94.88 141 LEU B N 1
ATOM 2463 C CA . LEU B 1 141 ? -2.541 -0.21 8.875 1 94.88 141 LEU B CA 1
ATOM 2464 C C . LEU B 1 141 ? -1.07 -0.571 9.055 1 94.88 141 LEU B C 1
ATOM 2466 O O . LEU B 1 141 ? -0.661 -1.005 10.133 1 94.88 141 LEU B O 1
ATOM 2470 N N . LEU B 1 142 ? -0.305 -0.424 8.016 1 95 142 LEU B N 1
ATOM 2471 C CA . LEU B 1 142 ? 1.123 -0.707 8.102 1 95 142 LEU B CA 1
ATOM 2472 C C . LEU B 1 142 ? 1.801 0.214 9.109 1 95 142 LEU B C 1
ATOM 2474 O O . LEU B 1 142 ? 2.648 -0.228 9.891 1 95 142 LEU B O 1
ATOM 2478 N N . GLU B 1 143 ? 1.432 1.462 9.086 1 92.81 143 GLU B N 1
ATOM 2479 C CA . GLU B 1 143 ? 1.961 2.416 10.055 1 92.81 143 GLU B CA 1
ATOM 2480 C C . GLU B 1 143 ? 1.578 2.025 11.484 1 92.81 143 GLU B C 1
ATOM 2482 O O . GLU B 1 143 ? 2.396 2.123 12.398 1 92.81 143 GLU B O 1
ATOM 2487 N N . ALA B 1 144 ? 0.372 1.616 11.641 1 91.38 144 ALA B N 1
ATOM 2488 C CA . ALA B 1 144 ? -0.078 1.172 12.961 1 91.38 144 ALA B CA 1
ATOM 2489 C C . ALA B 1 144 ? 0.757 -0.004 13.453 1 91.38 144 ALA B C 1
ATOM 2491 O O . ALA B 1 144 ? 1.129 -0.057 14.633 1 91.38 144 ALA B O 1
ATOM 2492 N N . LYS B 1 145 ? 1.008 -0.89 12.57 1 90.88 145 LYS B N 1
ATOM 2493 C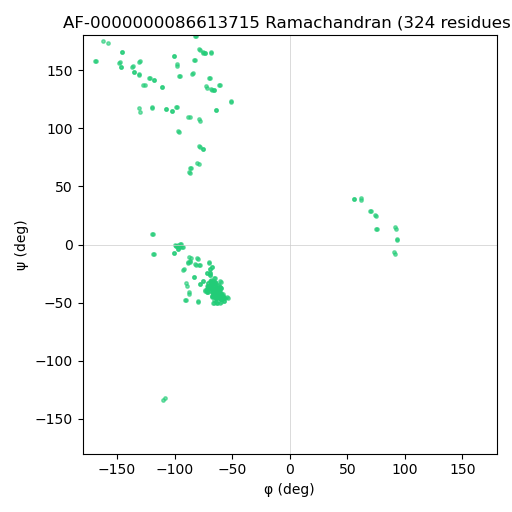 CA . LYS B 1 145 ? 1.82 -2.047 12.93 1 90.88 145 LYS B CA 1
ATOM 2494 C C . LYS B 1 145 ? 3.246 -1.63 13.281 1 90.88 145 LYS B C 1
ATOM 2496 O O . LYS B 1 145 ? 3.867 -2.207 14.172 1 90.88 145 LYS B O 1
ATOM 2501 N N . ARG B 1 146 ? 3.723 -0.683 12.539 1 90.94 146 ARG B N 1
ATOM 2502 C CA . ARG B 1 146 ? 5.059 -0.167 12.828 1 90.94 146 ARG B CA 1
ATOM 2503 C C . ARG B 1 146 ? 5.129 0.41 14.234 1 90.94 146 ARG B C 1
ATOM 2505 O O . ARG B 1 146 ? 6.039 0.083 15 1 90.94 146 ARG B O 1
ATOM 2512 N N . LEU B 1 147 ? 4.207 1.232 14.555 1 88.56 147 LEU B N 1
ATOM 2513 C CA . LEU B 1 147 ? 4.176 1.892 15.859 1 88.56 147 LEU B CA 1
ATOM 2514 C C . LEU B 1 147 ? 3.98 0.874 16.984 1 88.56 147 LEU B C 1
ATOM 2516 O O . LEU B 1 147 ? 4.551 1.019 18.062 1 88.56 147 LEU B O 1
ATOM 2520 N N . GLU B 1 148 ? 3.16 -0.129 16.688 1 85.56 148 GLU B N 1
ATOM 2521 C CA . GLU B 1 148 ? 2.986 -1.213 17.656 1 85.56 148 GLU B CA 1
ATOM 2522 C C . GLU B 1 148 ? 4.305 -1.938 17.906 1 85.56 148 GLU B C 1
ATOM 2524 O O . GLU B 1 148 ? 4.605 -2.307 19.047 1 85.56 148 GLU B O 1
ATOM 2529 N N . GLY B 1 149 ? 5.023 -2.131 16.891 1 81.62 149 GLY B N 1
ATOM 2530 C CA . GLY B 1 149 ? 6.32 -2.771 17.016 1 81.62 149 GLY B CA 1
ATOM 2531 C C . GLY B 1 149 ? 7.301 -1.959 17.844 1 81.62 149 GLY B C 1
ATOM 2532 O O . GLY B 1 149 ? 8.023 -2.51 18.688 1 81.62 149 GLY B O 1
ATOM 2533 N N . ILE B 1 150 ? 7.332 -0.69 17.656 1 80.69 150 ILE B N 1
ATOM 2534 C CA . ILE B 1 150 ? 8.211 0.212 18.391 1 80.69 150 ILE B CA 1
ATOM 2535 C C . ILE B 1 150 ? 7.82 0.231 19.859 1 80.69 150 ILE B C 1
ATOM 2537 O O . ILE B 1 150 ? 8.68 0.181 20.75 1 80.69 150 ILE B O 1
ATOM 2541 N N . ALA B 1 151 ? 6.504 0.265 20.062 1 80.19 151 ALA B N 1
ATOM 2542 C CA . ALA B 1 151 ? 6.016 0.289 21.438 1 80.19 151 ALA B CA 1
ATOM 2543 C C . ALA B 1 151 ? 6.375 -0.999 22.172 1 80.19 151 ALA B C 1
ATOM 2545 O O . ALA B 1 151 ? 6.742 -0.968 23.344 1 80.19 151 ALA B O 1
ATOM 2546 N N . ASN B 1 152 ? 6.277 -2.043 21.516 1 77.88 152 ASN B N 1
ATOM 2547 C CA . ASN B 1 152 ? 6.59 -3.336 22.125 1 77.88 152 ASN B CA 1
ATOM 2548 C C . ASN B 1 152 ? 8.078 -3.475 22.422 1 77.88 152 ASN B C 1
ATOM 2550 O O . ASN B 1 152 ? 8.469 -4.105 23.406 1 77.88 152 ASN B O 1
ATOM 2554 N N . HIS B 1 153 ? 8.867 -2.904 21.562 1 73.25 153 HIS B N 1
ATOM 2555 C CA . HIS B 1 153 ? 10.305 -2.939 21.781 1 73.25 153 HIS B CA 1
ATOM 2556 C C . HIS B 1 153 ? 10.703 -2.061 22.969 1 73.25 153 HIS B C 1
ATOM 2558 O O . HIS B 1 153 ? 11.602 -2.418 23.734 1 73.25 153 HIS B O 1
ATOM 2564 N N . SER B 1 154 ? 9.984 -0.951 22.969 1 67.94 154 SER B N 1
ATOM 2565 C CA . SER B 1 154 ? 10.258 -0.06 24.094 1 67.94 154 SER B CA 1
ATOM 2566 C C . SER B 1 154 ? 9.805 -0.678 25.422 1 67.94 154 SER B C 1
ATOM 2568 O O . SER B 1 154 ? 10.508 -0.572 26.422 1 67.94 154 SER B O 1
ATOM 2570 N N . ASN B 1 155 ? 8.711 -1.358 25.328 1 64.75 155 ASN B N 1
ATOM 2571 C CA . ASN B 1 155 ? 8.219 -2.008 26.547 1 64.75 155 ASN B CA 1
ATOM 2572 C C . ASN B 1 155 ? 9.094 -3.195 26.938 1 64.75 155 ASN B C 1
ATOM 2574 O O . ASN B 1 155 ? 9.32 -3.439 28.125 1 64.75 155 ASN B O 1
ATOM 2578 N N . HIS B 1 156 ? 9.477 -3.928 25.938 1 53.31 156 HIS B N 1
ATOM 2579 C CA . HIS B 1 156 ? 10.367 -5.055 26.203 1 53.31 156 HIS B CA 1
ATOM 2580 C C . HIS B 1 156 ? 11.688 -4.586 26.797 1 53.31 156 HIS B C 1
ATOM 2582 O O . HIS B 1 156 ? 12.227 -5.219 27.703 1 53.31 156 HIS B O 1
ATOM 2588 N N . HIS B 1 157 ? 12.125 -3.465 26.281 1 47.72 157 HIS B N 1
ATOM 2589 C CA . HIS B 1 157 ? 13.359 -2.914 26.828 1 47.72 157 HIS B CA 1
ATOM 2590 C C . HIS B 1 157 ? 13.156 -2.404 28.25 1 47.72 157 HIS B C 1
ATOM 2592 O O . HIS B 1 157 ? 14.031 -2.582 29.109 1 47.72 157 HIS B O 1
ATOM 2598 N N . LYS B 1 158 ? 12.016 -1.824 28.594 1 55.44 158 LYS B N 1
ATOM 2599 C CA . LYS B 1 158 ? 11.734 -1.366 29.953 1 55.44 158 LYS B CA 1
ATOM 2600 C C . LYS B 1 158 ? 11.641 -2.541 30.922 1 55.44 158 LYS B C 1
ATOM 2602 O O . LYS B 1 158 ? 12.109 -2.453 32.062 1 55.44 158 LYS B O 1
ATOM 2607 N N . VAL B 1 159 ? 11.172 -3.625 30.641 1 46.75 159 VAL B N 1
ATOM 2608 C CA . VAL B 1 159 ? 11.008 -4.809 31.469 1 46.75 159 VAL B CA 1
ATOM 2609 C C . VAL B 1 159 ? 12.375 -5.441 31.734 1 46.75 159 VAL B C 1
ATOM 2611 O O . VAL B 1 159 ? 12.672 -5.855 32.844 1 46.75 159 VAL B O 1
ATOM 2614 N N . ILE B 1 160 ? 13.148 -5.461 30.766 1 41.91 160 ILE B N 1
ATOM 2615 C CA . ILE B 1 160 ? 14.484 -6.02 30.938 1 41.91 160 ILE B CA 1
ATOM 2616 C C . ILE B 1 160 ? 15.297 -5.133 31.875 1 41.91 160 ILE B C 1
ATOM 2618 O O . ILE B 1 160 ? 16.016 -5.633 32.75 1 41.91 160 ILE B O 1
ATOM 2622 N N . GLU B 1 161 ? 15.125 -3.85 31.75 1 40.91 161 GLU B N 1
ATOM 2623 C CA . GLU B 1 161 ? 15.836 -2.918 32.625 1 40.91 161 GLU B CA 1
ATOM 2624 C C . GLU B 1 161 ? 15.305 -2.986 34.031 1 40.91 161 GLU B C 1
ATOM 2626 O O . GLU B 1 161 ? 16.062 -2.822 35 1 40.91 161 GLU B O 1
ATOM 2631 N N . ALA B 1 162 ? 14.086 -3.148 34.156 1 42.81 162 ALA B N 1
ATOM 2632 C CA . ALA B 1 162 ? 13.516 -3.24 35.5 1 42.81 162 ALA B CA 1
ATOM 2633 C C . ALA B 1 162 ? 13.922 -4.539 36.188 1 42.81 162 ALA B C 1
ATOM 2635 O O . ALA B 1 162 ? 13.805 -4.668 37.406 1 42.81 162 ALA B O 1
ATOM 2636 N N . ARG B 1 163 ? 14.398 -5.41 35.438 1 39.09 163 ARG B N 1
ATOM 2637 C CA . ARG B 1 163 ? 14.773 -6.707 35.969 1 39.09 163 ARG B CA 1
ATOM 2638 C C . ARG B 1 163 ? 16.25 -6.719 36.375 1 39.09 163 ARG B C 1
ATOM 2640 O O . ARG B 1 163 ? 16.719 -7.676 37 1 39.09 163 ARG B O 1
ATOM 2647 N N . ASN B 1 164 ? 16.797 -5.832 35.75 1 37.19 164 ASN B N 1
ATOM 2648 C CA . ASN B 1 164 ? 18.156 -5.688 36.25 1 37.19 164 ASN B CA 1
ATOM 2649 C C . ASN B 1 164 ? 18.234 -4.68 37.406 1 37.19 164 ASN B C 1
ATOM 2651 O O . ASN B 1 164 ? 17.625 -3.605 37.312 1 37.19 164 ASN B O 1
#

pLDDT: mean 88.58, std 12.9, range [37.19, 97.94]

Sequence (328 aa):
MEDLVQTARLYYNKSSPGIKEAAHKFFNSLDNDNDGKVSLHEFLGFMQQEGHTKMSNRHFFEELDKDGSGTLEFMEVMALYYVIKSGRPFCSGCDEFILGMYFTCSKCFENGDNSFCVCPKCFDDDHFVHEHDQFLDNYALLEAKRLEGIANHSNHHKVIEARNMEDLVQTARLYYNKSSPGIKEAAHKFFNSLDNDNDGKVSLHEFLGFMQQEGHTKMSNRHFFEELDKDGSGTLEFMEVMALYYVIKSGRPFCSGCDEFILGMYFTCSKCFENGDNSFCVCPKCFDDDHFVHEHDQFLDNYALLEAKRLEGIANHSNHHKVIEARN

Nearest PDB structures (foldseek):
  3k21-assembly1_A-2  TM=6.953E-01  e=1.588E-02  Plasmodium falciparum
  7eeb-assembly1_I  TM=7.122E-01  e=3.088E-02  Mus musculus
  1juo-assembly1_A  TM=5.585E-01  e=7.650E-02  Homo sapiens
  5mra-assembly1_B  TM=5.255E-01  e=1.168E-01  Homo sapiens
  8g4l-assembly1_q  TM=6.109E-01  e=4.160E-01  Homo sapiens

Radius of gyration: 21.79 Å; Cα contacts (8 Å, |Δi|>4): 415; chains: 2; bounding box: 45×63×63 Å

Organism: Rhododendron simsii (NCBI:txid118357)